Protein 5TC6 (pdb70)

Foldseek 3Di:
DAEEEEEEEDLQQDLVLFDPWDWAWDADPLGGAQGTWIWGDQVPHTYTGHYQCHPVNPRFQLRGSLLNNLRVCVVVPHQAYEYEAEWAFLDPLQDFLEKEFEFAEDEAADRDDQEPDPCPDPVRHFDFDFDRPGLAQVVLLVLLVVLCVVVVGRYHSYFYEYAHQDPDADDLVVSVVVVVVRHGIYYHHVPSNSRHCLLSLHRYIYTYGHQYNACNPVVDDHDDPVSSNVSSVVRSVSSSSSCSRSRVVVVVDDCPVVSVVSVVSNVVRGDHD

Secondary structure (DSSP, 8-state):
--EEEEEEBTTB--GGGSEEEEEE---BTTB--SS-EEEEEETTEEEEEEETTTTTT---GGG--HHHHHHHHHHTT-SEEEEEEEEEE-STTS-TT-EEE--EEEEE--S----S-SSS-TTS-SEE----SS-S-HHHHHHHHHHHHHTT--EES--EEEEE--SSPPPHHHHHHHHHTT--EEESSHHHHHHHHHHTT-EEEEEEEEEE-TT--TTSPPP-HHHHHHHHHHHHHHHHHHHHHHHHHHHTS--HHHHHHHHHHHHHTEEP-

Solvent-accessible surface area: 12401 Å² total; per-residue (Å²): 147,25,52,0,0,2,0,1,2,28,43,15,32,61,45,126,11,2,124,72,124,82,94,86,148,36,112,18,66,24,33,152,13,18,27,1,1,12,44,9,101,6,151,135,12,60,3,2,5,0,4,3,10,3,94,162,89,106,41,83,17,25,153,9,44,8,19,0,0,0,58,3,0,95,141,31,39,4,27,0,0,0,1,0,3,19,5,5,0,0,54,99,109,7,81,39,2,3,0,0,0,0,42,66,38,46,56,87,18,106,142,19,84,59,28,6,54,74,73,91,44,92,61,4,168,21,82,15,140,26,57,47,92,100,4,5,9,57,83,0,26,77,34,0,43,78,2,0,157,135,67,69,34,126,38,39,63,142,3,24,0,0,0,16,22,18,80,143,79,11,54,89,74,31,0,96,60,0,71,114,112,36,0,23,0,9,9,28,9,3,0,0,0,0,11,0,0,16,12,17,8,2,0,5,0,0,0,0,0,0,1,5,18,4,14,29,19,67,164,65,112,46,21,48,98,112,45,18,89,134,10,3,185,101,16,26,88,58,2,75,45,0,6,62,53,0,0,28,81,0,34,87,72,132,7,71,133,25,36,103,82,22,128,39,82,12,105,150,15,32,130,116,172

B-factor: mean 19.06, std 8.65, range [9.22, 55.86]

GO terms:
  GO:0017061 S-methyl-5-thioadenosine phosphorylase activity (F, IDA)
  GO:0004645 1,4-alpha-oligoglucan phosphorylase activity (F, TAS)
  GO:0006139 nucleobase-containing compound metabolic process (P, TAS)
  GO:0005829 cytosol (C, TAS)
  GO:0005515 protein binding (F, IPI)
  GO:0005829 cytosol (C, IDA)
  GO:0070062 extracellular exosome (C, HDA)

Organism: Homo sapiens (NCBI:txid9606)

Structure (mmCIF, N/CA/C/O backbone):
data_5TC6
#
_entry.id   5TC6
#
_cell.length_a   122.760
_cell.length_b   122.760
_cell.length_c   44.484
_cell.angle_alpha   90.000
_cell.angle_beta   90.000
_cell.angle_gamma   120.000
#
_symmetry.space_group_name_H-M   'P 3 2 1'
#
loop_
_entity.id
_entity.type
_entity.pdbx_description
1 polymer "S-methyl-5'-thioadenosine phosphorylase"
2 non-polymer (2S,3S,4R,5S)-2-(4-amino-5H-pyrrolo[3,2-d]pyrimidin-7-yl)-5-[(propylsulfanyl)methyl]pyrrolidine-3,4-diol
3 non-polymer 'PHOSPHATE ION'
4 non-polymer GLYCEROL
5 non-polymer 'SODIUM ION'
6 non-polymer 'CHLORIDE ION'
7 water water
#
loop_
_atom_site.group_PDB
_atom_site.id
_atom_site.type_symbol
_atom_site.label_atom_id
_atom_site.label_alt_id
_atom_site.label_comp_id
_atom_site.label_asym_id
_atom_site.label_entity_id
_atom_site.label_seq_id
_atom_site.pdbx_PDB_ins_code
_atom_site.Cartn_x
_atom_site.Cartn_y
_atom_site.Cartn_z
_atom_site.occupancy
_atom_site.B_iso_or_equiv
_atom_site.auth_seq_id
_atom_site.auth_comp_id
_atom_site.auth_asym_id
_atom_site.auth_atom_id
_atom_site.pdbx_PDB_model_num
ATOM 1 N N . ALA A 1 23 ? 95.002 13.257 34.929 1.00 30.01 9 ALA A N 1
ATOM 2 C CA . ALA A 1 23 ? 93.846 12.648 35.652 1.00 28.26 9 ALA A CA 1
ATOM 3 C C . ALA A 1 23 ? 92.542 13.356 35.292 1.00 27.28 9 ALA A C 1
ATOM 4 O O . ALA A 1 23 ? 92.459 14.588 35.321 1.00 28.98 9 ALA A O 1
ATOM 6 N N . VAL A 1 24 ? 91.540 12.564 34.931 1.00 23.87 10 VAL A N 1
ATOM 7 C CA . VAL A 1 24 ? 90.188 13.085 34.700 1.00 21.64 10 VAL A CA 1
ATOM 8 C C . VAL A 1 24 ? 89.228 12.467 35.705 1.00 19.43 10 VAL A C 1
ATOM 9 O O . VAL A 1 24 ? 89.501 11.414 36.286 1.00 19.22 10 VAL A O 1
ATOM 13 N N . LYS A 1 25 ? 88.102 13.133 35.909 1.00 16.43 11 LYS A N 1
ATOM 14 C CA . LYS A 1 25 ? 87.028 12.594 36.723 1.00 15.60 11 LYS A CA 1
ATOM 15 C C . LYS A 1 25 ? 85.752 13.101 36.088 1.00 14.59 11 LYS A C 1
ATOM 16 O O . LYS A 1 25 ? 85.605 14.306 35.878 1.00 14.25 11 LYS A O 1
ATOM 22 N N . ILE A 1 26 ? 84.849 12.180 35.768 1.00 13.92 12 ILE A N 1
ATOM 23 C CA . ILE A 1 26 ? 83.682 12.510 34.954 1.00 13.56 12 ILE A CA 1
ATOM 24 C C . ILE A 1 26 ? 82.426 12.553 35.809 1.00 13.66 12 ILE A C 1
ATOM 25 O O . ILE A 1 26 ? 81.977 11.528 36.330 1.00 14.12 12 ILE A O 1
ATOM 30 N N . GLY A 1 27 ? 81.845 13.744 35.942 1.00 12.75 13 GLY A N 1
ATOM 31 C CA . GLY A 1 27 ? 80.514 13.880 36.508 1.00 12.70 13 GLY A CA 1
ATOM 32 C C . GLY A 1 27 ? 79.508 13.475 35.454 1.00 12.65 13 GLY A C 1
ATOM 33 O O . GLY A 1 27 ? 79.682 13.781 34.268 1.00 13.41 13 GLY A O 1
ATOM 34 N N . ILE A 1 28 ? 78.487 12.742 35.878 1.00 12.48 14 ILE A N 1
ATOM 35 C CA . ILE A 1 28 ? 77.403 12.326 34.991 1.00 12.47 14 ILE A CA 1
ATOM 36 C C . ILE A 1 28 ? 76.115 12.782 35.637 1.00 12.53 14 ILE A C 1
ATOM 37 O O . ILE A 1 28 ? 75.795 12.341 36.737 1.00 13.26 14 ILE A O 1
ATOM 42 N N . ILE A 1 29 ? 75.385 13.681 34.980 1.00 11.58 15 ILE A N 1
ATOM 43 C CA . ILE A 1 29 ? 74.069 14.067 35.488 1.00 11.96 15 ILE A CA 1
ATOM 44 C C . ILE A 1 29 ? 73.044 13.355 34.633 1.00 12.15 15 ILE A C 1
ATOM 45 O O . ILE A 1 29 ? 72.997 13.553 33.414 1.00 12.57 15 ILE A O 1
ATOM 50 N N . GLY A 1 30 ? 72.259 12.495 35.272 1.00 12.00 16 GLY A N 1
ATOM 51 C CA . GLY A 1 30 ? 71.255 11.696 34.573 1.00 11.86 16 GLY A CA 1
ATOM 52 C C . GLY A 1 30 ? 69.895 12.349 34.566 1.00 12.20 16 GLY A C 1
ATOM 53 O O . GLY A 1 30 ? 69.391 12.768 35.615 1.00 12.43 16 GLY A O 1
ATOM 54 N N . GLY A 1 31 ? 69.305 12.445 33.382 1.00 11.79 17 GLY A N 1
ATOM 55 C CA . GLY A 1 31 ? 67.965 13.018 33.216 1.00 12.26 17 GLY A CA 1
ATOM 56 C C . GLY A 1 31 ? 66.845 12.007 33.340 1.00 13.06 17 GLY A C 1
ATOM 57 O O . GLY A 1 31 ? 67.039 10.914 33.893 1.00 13.76 17 GLY A O 1
ATOM 58 N N . THR A 1 32 ? 65.674 12.382 32.824 1.00 13.42 18 THR A N 1
ATOM 59 C CA . THR A 1 32 ? 64.466 11.552 32.917 1.00 14.41 18 THR A CA 1
ATOM 60 C C . THR A 1 32 ? 64.735 10.188 32.306 1.00 15.32 18 THR A C 1
ATOM 61 O O . THR A 1 32 ? 65.182 10.091 31.169 1.00 15.94 18 THR A O 1
ATOM 65 N N . GLY A 1 33 ? 64.481 9.145 33.096 1.00 16.73 19 GLY A N 1
ATOM 66 C CA . GLY A 1 33 ? 64.672 7.759 32.665 1.00 19.00 19 GLY A CA 1
ATOM 67 C C . GLY A 1 33 ? 66.087 7.380 32.274 1.00 20.27 19 GLY A C 1
ATOM 68 O O . GLY A 1 33 ? 66.295 6.287 31.759 1.00 21.09 19 GLY A O 1
ATOM 69 N N . LEU A 1 34 ? 67.051 8.269 32.533 1.00 21.37 20 LEU A N 1
ATOM 70 C CA . LEU A 1 34 ? 68.422 8.195 31.969 1.00 23.54 20 LEU A CA 1
ATOM 71 C C . LEU A 1 34 ? 69.476 8.427 33.049 1.00 25.45 20 LEU A C 1
ATOM 72 O O . LEU A 1 34 ? 70.560 8.969 32.783 1.00 25.80 20 LEU A O 1
ATOM 77 N N . ASP A 1 35 ? 69.133 8.007 34.266 1.00 27.45 21 ASP A N 1
ATOM 78 C CA . ASP A 1 35 ? 69.904 8.261 35.485 1.00 30.46 21 ASP A CA 1
ATOM 79 C C . ASP A 1 35 ? 70.209 6.944 36.230 1.00 32.92 21 ASP A C 1
ATOM 80 O O . ASP A 1 35 ? 70.065 6.862 37.461 1.00 34.34 21 ASP A O 1
ATOM 85 N N . ASP A 1 36 ? 70.645 5.936 35.473 1.00 34.88 22 ASP A N 1
ATOM 86 C CA . ASP A 1 36 ? 70.808 4.555 35.952 1.00 36.98 22 ASP A CA 1
ATOM 87 C C . ASP A 1 36 ? 72.116 4.345 36.720 1.00 37.26 22 ASP A C 1
ATOM 88 O O . ASP A 1 36 ? 73.185 4.346 36.107 1.00 36.90 22 ASP A O 1
ATOM 93 N N . PRO A 1 37 ? 72.034 4.124 38.058 1.00 36.96 23 PRO A N 1
ATOM 94 C CA . PRO A 1 37 ? 73.237 3.928 38.894 1.00 37.08 23 PRO A CA 1
ATOM 95 C C . PRO A 1 37 ? 74.125 2.750 38.474 1.00 36.07 23 PRO A C 1
ATOM 96 O O . PRO A 1 37 ? 75.349 2.825 38.631 1.00 34.73 23 PRO A O 1
ATOM 100 N N . GLU A 1 38 ? 73.506 1.708 37.909 1.00 34.86 24 GLU A N 1
ATOM 101 C CA . GLU A 1 38 ? 74.176 0.459 37.497 1.00 33.81 24 GLU A CA 1
ATOM 102 C C . GLU A 1 38 ? 75.250 0.623 36.410 1.00 30.52 24 GLU A C 1
ATOM 103 O O . GLU A 1 38 ? 76.012 -0.311 36.137 1.00 31.00 24 GLU A O 1
ATOM 109 N N . ILE A 1 39 ? 75.308 1.807 35.797 1.00 25.87 25 ILE A N 1
ATOM 110 C CA . ILE A 1 39 ? 76.355 2.150 34.838 1.00 23.62 25 ILE A CA 1
ATOM 111 C C . ILE A 1 39 ? 77.766 2.132 35.465 1.00 21.46 25 ILE A C 1
ATOM 112 O O . ILE A 1 39 ? 78.753 1.887 34.780 1.00 21.78 25 ILE A O 1
ATOM 117 N N . LEU A 1 40 ? 77.843 2.390 36.772 1.00 19.97 26 LEU A N 1
ATOM 118 C CA . LEU A 1 40 ? 79.113 2.449 37.482 1.00 19.07 26 LEU A CA 1
ATOM 119 C C . LEU A 1 40 ? 79.421 1.157 38.222 1.00 19.52 26 LEU A C 1
ATOM 120 O O . LEU A 1 40 ? 78.528 0.547 38.817 1.00 20.90 26 LEU A O 1
ATOM 125 N N . GLU A 1 41 ? 80.688 0.767 38.164 1.00 19.01 27 GLU A N 1
ATOM 126 C CA . GLU A 1 41 ? 81.230 -0.306 38.992 1.00 20.50 27 GLU A CA 1
ATOM 127 C C . GLU A 1 41 ? 81.778 0.295 40.273 1.00 19.27 27 GLU A C 1
ATOM 128 O O . GLU A 1 41 ? 82.171 1.466 40.299 1.00 18.66 27 GLU A O 1
ATOM 134 N N . GLY A 1 42 ? 81.817 -0.505 41.336 1.00 17.85 28 GLY A N 1
ATOM 135 C CA . GLY A 1 42 ? 82.433 -0.078 42.594 1.00 17.04 28 GLY A CA 1
ATOM 136 C C . GLY A 1 42 ? 81.767 1.151 43.192 1.00 17.25 28 GLY A C 1
ATOM 137 O O . GLY A 1 42 ? 82.461 2.101 43.557 1.00 18.65 28 GLY A O 1
ATOM 138 N N . ARG A 1 43 ? 80.436 1.120 43.267 1.00 16.97 29 ARG A N 1
ATOM 139 C CA . ARG A 1 43 ? 79.589 2.255 43.667 1.00 17.94 29 ARG A CA 1
ATOM 140 C C . ARG A 1 43 ? 79.585 2.516 45.167 1.00 17.71 29 ARG A C 1
ATOM 141 O O . ARG A 1 43 ? 79.452 1.579 45.962 1.00 16.30 29 ARG A O 1
ATOM 149 N N . THR A 1 44 ? 79.672 3.800 45.522 1.00 16.91 30 THR A N 1
ATOM 150 C CA . THR A 1 44 ? 79.536 4.282 46.899 1.00 17.61 30 THR A CA 1
ATOM 151 C C . THR A 1 44 ? 78.693 5.554 46.881 1.00 18.08 30 THR A C 1
ATOM 152 O O . THR A 1 44 ? 78.974 6.482 46.121 1.00 17.90 30 THR A O 1
ATOM 156 N N . GLU A 1 45 ? 77.671 5.571 47.726 1.00 18.35 31 GLU A N 1
ATOM 157 C CA . GLU A 1 45 ? 76.766 6.708 47.912 1.00 20.00 31 GLU A CA 1
ATOM 158 C C . GLU A 1 45 ? 77.420 7.740 48.828 1.00 20.03 31 GLU A C 1
ATOM 159 O O . GLU A 1 45 ? 77.985 7.380 49.871 1.00 20.88 31 GLU A O 1
ATOM 165 N N . LYS A 1 46 ? 77.347 9.015 48.443 1.00 18.81 32 LYS A N 1
ATOM 166 C CA . LYS A 1 46 ? 77.881 10.110 49.261 1.00 18.97 32 LYS A CA 1
ATOM 167 C C . LYS A 1 46 ? 76.966 11.325 49.201 1.00 18.72 32 LYS A C 1
ATOM 168 O O . LYS A 1 46 ? 76.901 12.009 48.172 1.00 17.42 32 LYS A O 1
ATOM 174 N N . TYR A 1 47 ? 76.275 11.601 50.307 1.00 18.20 33 TYR A N 1
ATOM 175 C CA . TYR A 1 47 ? 75.490 12.832 50.424 1.00 18.13 33 TYR A CA 1
ATOM 176 C C . TYR 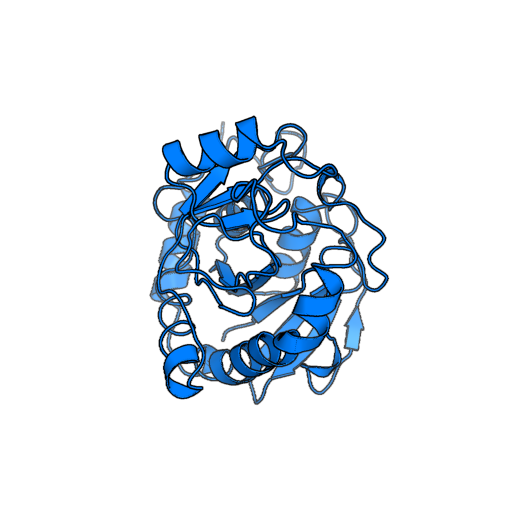A 1 47 ? 76.421 13.976 50.778 1.00 18.32 33 TYR A C 1
ATOM 177 O O . TYR A 1 47 ? 77.309 13.840 51.642 1.00 19.46 33 TYR A O 1
ATOM 186 N N . VAL A 1 48 ? 76.242 15.100 50.093 1.00 17.77 34 VAL A N 1
ATOM 187 C CA . VAL A 1 48 ? 77.069 16.288 50.328 1.00 17.39 34 VAL A CA 1
ATOM 188 C C . VAL A 1 48 ? 76.209 17.542 50.486 1.00 17.28 34 VAL A C 1
ATOM 189 O O . VAL A 1 48 ? 75.014 17.541 50.176 1.00 16.74 34 VAL A O 1
ATOM 193 N N . ASP A 1 49 ? 76.846 18.592 50.999 1.00 18.59 35 ASP A N 1
ATOM 194 C CA A ASP A 1 49 ? 76.264 19.925 51.144 0.50 18.67 35 ASP A CA 1
ATOM 195 C CA B ASP A 1 49 ? 76.205 19.895 51.028 0.50 18.83 35 ASP A CA 1
ATOM 196 C C . ASP A 1 49 ? 77.074 20.885 50.278 1.00 18.42 35 ASP A C 1
ATOM 197 O O . ASP A 1 49 ? 78.244 20.622 49.994 1.00 18.81 35 ASP A O 1
ATOM 206 N N . THR A 1 50 ? 76.470 21.999 49.884 1.00 17.06 36 THR A N 1
ATOM 207 C CA . THR A 1 50 ? 77.192 23.041 49.156 1.00 16.70 36 THR A CA 1
ATOM 208 C C . THR A 1 50 ? 76.762 24.393 49.709 1.00 16.71 36 THR A C 1
ATOM 209 O O . THR A 1 50 ? 75.734 24.471 50.385 1.00 16.76 36 THR A O 1
ATOM 213 N N . PRO A 1 51 ? 77.515 25.464 49.383 1.00 17.22 37 PRO A N 1
ATOM 214 C CA . PRO A 1 51 ? 77.080 26.807 49.795 1.00 18.07 37 PRO A CA 1
ATOM 215 C C . PRO A 1 51 ? 75.746 27.243 49.184 1.00 18.76 37 PRO A C 1
ATOM 216 O O . PRO A 1 51 ? 75.156 28.220 49.646 1.00 19.88 37 PRO A O 1
ATOM 220 N N . PHE A 1 52 ? 75.277 26.519 48.165 1.00 17.89 38 PHE A N 1
ATOM 221 C CA . PHE A 1 52 ? 74.016 26.811 47.488 1.00 17.47 38 PHE A CA 1
ATOM 222 C C . PHE A 1 52 ? 72.901 25.841 47.866 1.00 17.75 38 PHE A C 1
ATOM 223 O O . PHE A 1 52 ? 71.801 25.876 47.294 1.00 19.27 38 PHE A O 1
ATOM 231 N N . GLY A 1 53 ? 73.174 25.020 48.880 1.00 17.10 39 GLY A N 1
ATOM 232 C CA . GLY A 1 53 ? 72.225 24.029 49.353 1.00 16.64 39 GLY A CA 1
ATOM 233 C C . GLY A 1 53 ? 72.585 22.620 48.921 1.00 15.98 39 GLY A C 1
ATOM 234 O O . GLY A 1 53 ? 73.695 22.345 48.455 1.00 17.26 39 GLY A O 1
ATOM 235 N N . LYS A 1 54 ? 71.633 21.724 49.106 1.00 16.26 40 LYS A N 1
ATOM 236 C CA . LYS A 1 54 ? 71.855 20.319 48.793 1.00 16.11 40 LYS A CA 1
ATOM 237 C C . LYS A 1 54 ? 71.651 20.030 47.310 1.00 15.45 40 LYS A C 1
ATOM 238 O O . LYS A 1 54 ? 70.716 20.566 46.699 1.00 15.58 40 LYS A O 1
ATOM 244 N N . PRO A 1 55 ? 72.503 19.159 46.741 1.00 14.76 41 PRO A N 1
ATOM 245 C CA . PRO A 1 55 ? 72.261 18.654 45.385 1.00 14.94 41 PRO A CA 1
ATOM 246 C C . PRO A 1 55 ? 70.963 17.842 45.314 1.00 14.68 41 PRO A C 1
ATOM 247 O O . PRO A 1 55 ? 70.372 17.511 46.346 1.00 14.78 41 PRO A O 1
ATOM 251 N N . SER A 1 56 ? 70.529 17.506 44.099 1.00 13.53 42 SER A N 1
ATOM 252 C CA . SER A 1 56 ? 69.273 16.775 43.894 1.00 13.74 42 SER A CA 1
ATOM 253 C C . SER A 1 56 ? 69.189 15.475 44.691 1.00 14.02 42 SER A C 1
ATOM 254 O O . SER A 1 56 ? 68.119 15.104 45.148 1.00 15.95 42 SER A O 1
ATOM 257 N N . ASP A 1 57 ? 70.329 14.805 44.837 1.00 14.30 43 ASP A N 1
ATOM 258 C CA . ASP A 1 57 ? 70.396 13.533 45.558 1.00 15.10 43 ASP A CA 1
ATOM 259 C C . ASP A 1 57 ? 71.849 13.263 45.916 1.00 14.66 43 ASP A C 1
ATOM 260 O O . ASP A 1 57 ? 72.737 14.081 45.641 1.00 14.43 43 ASP A O 1
ATOM 265 N N . ALA A 1 58 ? 72.087 12.110 46.544 1.00 14.71 44 ALA A N 1
ATOM 266 C CA . ALA A 1 58 ? 73.438 11.658 46.836 1.00 15.10 44 ALA A CA 1
ATOM 267 C C . ALA A 1 58 ? 74.267 11.573 45.566 1.00 14.77 44 ALA A C 1
ATOM 268 O O . ALA A 1 58 ? 73.748 11.211 44.506 1.00 14.99 44 ALA A O 1
ATOM 270 N N . LEU A 1 59 ? 75.552 11.888 45.678 1.00 14.50 45 LEU A N 1
ATOM 271 C CA . LEU A 1 59 ? 76.502 11.572 44.612 1.00 14.78 45 LEU A CA 1
ATOM 272 C C . LEU A 1 59 ? 76.757 10.070 44.648 1.00 15.00 45 LEU A C 1
ATOM 273 O O . LEU A 1 59 ? 76.842 9.477 45.732 1.00 15.92 45 LEU A O 1
ATOM 278 N N . ILE A 1 60 ? 76.860 9.456 43.474 1.00 14.74 46 ILE A N 1
ATOM 279 C CA . ILE A 1 60 ? 77.237 8.046 43.401 1.00 15.03 46 ILE A CA 1
ATOM 280 C C . ILE A 1 60 ? 78.633 7.985 42.805 1.00 15.13 46 ILE A C 1
ATOM 281 O O . ILE A 1 60 ? 78.829 8.290 41.627 1.00 14.47 46 ILE A O 1
ATOM 286 N N . LEU A 1 61 ? 79.608 7.622 43.634 1.00 15.53 47 LEU A N 1
ATOM 287 C CA . LEU A 1 61 ? 80.992 7.515 43.214 1.00 15.94 47 LEU A CA 1
ATOM 288 C C . LEU A 1 61 ? 81.217 6.125 42.654 1.00 15.85 47 LEU A C 1
ATOM 289 O O . LEU A 1 61 ? 80.739 5.142 43.214 1.00 17.19 47 LEU A O 1
ATOM 294 N N . GLY A 1 62 ? 81.928 6.035 41.545 1.00 14.91 48 GLY A N 1
ATOM 295 C CA . GLY A 1 62 ? 82.250 4.731 40.984 1.00 15.40 48 GLY A CA 1
ATOM 296 C C . GLY A 1 62 ? 83.187 4.858 39.812 1.00 16.04 48 GLY A C 1
ATOM 297 O O . GLY A 1 62 ? 83.817 5.895 39.615 1.00 16.32 48 GLY A O 1
ATOM 298 N N . LYS A 1 63 ? 83.295 3.789 39.035 1.00 16.16 49 LYS A N 1
ATOM 299 C CA . LYS A 1 63 ? 84.216 3.771 37.906 1.00 17.15 49 LYS A CA 1
ATOM 300 C C . LYS A 1 63 ? 83.573 3.184 36.664 1.00 16.37 49 LYS A C 1
ATOM 301 O O . LYS A 1 63 ? 82.651 2.368 36.746 1.00 16.13 49 LYS A O 1
ATOM 307 N N . ILE A 1 64 ? 84.058 3.645 35.514 1.00 16.27 50 ILE A N 1
ATOM 308 C CA . ILE A 1 64 ? 83.807 2.999 34.224 1.00 16.34 50 ILE A CA 1
ATOM 309 C C . ILE A 1 64 ? 85.191 2.666 33.707 1.00 17.26 50 ILE A C 1
ATOM 310 O O . ILE A 1 64 ? 86.007 3.561 33.444 1.00 16.57 50 ILE A O 1
ATOM 315 N N . LYS A 1 65 ? 85.462 1.365 33.592 1.00 19.11 51 LYS A N 1
ATOM 316 C CA . LYS A 1 65 ? 86.824 0.865 33.381 1.00 21.36 51 LYS A CA 1
ATOM 317 C C . LYS A 1 65 ? 87.765 1.499 34.423 1.00 21.99 51 LYS A C 1
ATOM 318 O O . LYS A 1 65 ? 87.494 1.394 35.625 1.00 22.98 51 LYS A O 1
ATOM 324 N N . ASN A 1 66 ? 88.820 2.185 33.997 1.00 23.41 52 ASN A N 1
ATOM 325 C CA . ASN A 1 66 ? 89.753 2.794 34.957 1.00 25.11 52 ASN A CA 1
ATOM 326 C C . ASN A 1 66 ? 89.410 4.241 35.346 1.00 22.38 52 ASN A C 1
ATOM 327 O O . ASN A 1 66 ? 90.173 4.885 36.074 1.00 23.65 52 ASN A O 1
ATOM 332 N N . VAL A 1 67 ? 88.255 4.739 34.890 1.00 18.94 53 VAL A N 1
ATOM 333 C CA . VAL A 1 67 ? 87.942 6.167 34.992 1.00 17.24 53 VAL A CA 1
ATOM 334 C C . VAL A 1 67 ? 86.999 6.461 36.155 1.00 15.80 53 VAL A C 1
ATOM 335 O O . VAL A 1 67 ? 85.908 5.891 36.238 1.00 15.25 53 VAL A O 1
ATOM 339 N N . ASP A 1 68 ? 87.435 7.367 37.032 1.00 15.85 54 ASP A N 1
ATOM 340 C CA . ASP A 1 68 ? 86.631 7.832 38.163 1.00 16.30 54 ASP A CA 1
ATOM 341 C C . ASP A 1 68 ? 85.446 8.642 37.657 1.00 15.14 54 ASP A C 1
ATOM 342 O O . ASP A 1 68 ? 85.608 9.527 36.809 1.00 14.95 54 ASP A O 1
ATOM 347 N N . CYS A 1 69 ? 84.267 8.300 38.156 1.00 14.15 55 CYS A N 1
ATOM 348 C CA . CYS A 1 69 ? 83.024 8.972 37.797 1.00 14.37 55 CYS A CA 1
ATOM 349 C C . CYS A 1 69 ? 82.210 9.323 39.023 1.00 14.27 55 CYS A C 1
ATOM 350 O O . CYS A 1 69 ? 82.357 8.721 40.096 1.00 14.27 55 CYS A O 1
ATOM 353 N N . VAL A 1 70 ? 81.342 10.317 38.855 1.00 13.19 56 VAL A N 1
ATOM 354 C CA . VAL A 1 70 ? 80.426 10.753 39.905 1.00 13.65 56 VAL A CA 1
ATOM 355 C C . VAL A 1 70 ? 79.059 10.947 39.268 1.00 14.11 56 VAL A C 1
ATOM 356 O O . VAL A 1 70 ? 78.894 11.850 38.445 1.00 14.54 56 VAL A O 1
ATOM 360 N N . LEU A 1 71 ? 78.098 10.105 39.628 1.00 13.99 57 LEU A N 1
ATOM 361 C CA . LEU A 1 71 ? 76.751 10.156 39.068 1.00 14.50 57 LEU A CA 1
ATOM 362 C C . LEU A 1 71 ? 75.781 10.895 39.980 1.00 14.60 57 LEU A C 1
ATOM 363 O O . LEU A 1 71 ? 75.794 10.714 41.201 1.00 15.14 57 LEU A O 1
ATOM 368 N N . LEU A 1 72 ? 74.915 11.708 39.381 1.00 13.81 58 LEU A N 1
ATOM 369 C CA . LEU A 1 72 ? 73.921 12.456 40.109 1.00 13.72 58 LEU A CA 1
ATOM 370 C C . LEU A 1 72 ? 72.616 12.465 39.317 1.00 13.13 58 LEU A C 1
ATOM 371 O O . LEU A 1 72 ? 72.622 12.794 38.127 1.00 13.69 58 LEU A O 1
ATOM 376 N N . ALA A 1 73 ? 71.506 12.104 39.960 1.00 12.60 59 ALA A N 1
ATOM 377 C CA . ALA A 1 73 ? 70.182 12.145 39.326 1.00 12.29 59 ALA A CA 1
ATOM 378 C C . ALA A 1 73 ? 69.639 13.569 39.350 1.00 12.06 59 ALA A C 1
ATOM 379 O O . ALA A 1 73 ? 69.362 14.106 40.421 1.00 12.48 59 ALA A O 1
ATOM 381 N N . ARG A 1 74 ? 69.477 14.179 38.174 1.00 11.75 60 ARG A N 1
ATOM 382 C CA . ARG A 1 74 ? 69.021 15.578 38.104 1.00 11.45 60 ARG A CA 1
ATOM 383 C C . ARG A 1 74 ? 67.726 15.827 38.889 1.00 11.95 60 ARG A C 1
ATOM 384 O O . ARG A 1 74 ? 67.589 16.867 39.544 1.00 12.23 60 ARG A O 1
ATOM 392 N N . HIS A 1 75 ? 66.781 14.896 38.788 1.00 12.21 61 HIS A N 1
ATOM 393 C CA . HIS A 1 75 ? 65.460 15.092 39.383 1.00 12.70 61 HIS A CA 1
ATOM 394 C C . HIS A 1 75 ? 65.298 14.365 40.709 1.00 13.51 61 HIS A C 1
ATOM 395 O O . HIS A 1 75 ? 64.193 14.278 41.227 1.00 13.16 61 HIS A O 1
ATOM 402 N N . GLY A 1 76 ? 66.413 13.881 41.250 1.00 13.93 62 GLY A N 1
ATOM 403 C CA . GLY A 1 76 ? 66.400 12.939 42.385 1.00 15.71 62 GLY A CA 1
ATOM 404 C C . GLY A 1 76 ? 66.190 11.528 41.866 1.00 16.57 62 GLY A C 1
ATOM 405 O O . GLY A 1 76 ? 65.634 11.336 40.783 1.00 16.54 62 GLY A O 1
ATOM 406 N N . ARG A 1 77 ? 66.632 10.529 42.626 1.00 18.46 63 ARG A N 1
ATOM 407 C CA . ARG A 1 77 ? 66.526 9.147 42.144 1.00 19.99 63 ARG A CA 1
ATOM 408 C C . ARG A 1 77 ? 65.081 8.652 42.011 1.00 20.29 63 ARG A C 1
ATOM 409 O O . ARG A 1 77 ? 64.827 7.722 41.248 1.00 22.36 63 ARG A O 1
ATOM 417 N N . GLN A 1 78 ? 64.143 9.296 42.709 1.00 20.71 64 GLN A N 1
ATOM 418 C CA . GLN A 1 78 ? 62.718 8.990 42.555 1.00 21.57 64 GLN A CA 1
ATOM 419 C C . GLN A 1 78 ? 61.961 9.961 41.641 1.00 20.34 64 GLN A C 1
ATOM 420 O O . GLN A 1 78 ? 60.733 9.895 41.550 1.00 20.78 64 GLN A O 1
ATOM 426 N N . HIS A 1 79 ? 62.704 10.840 40.959 1.00 18.02 65 HIS A N 1
ATOM 427 C CA . HIS A 1 79 ? 62.137 11.876 40.074 1.00 17.56 65 HIS A CA 1
ATOM 428 C C . HIS A 1 79 ? 61.051 12.710 40.753 1.00 17.56 65 HIS A C 1
ATOM 429 O O . HIS A 1 79 ? 59.882 12.730 40.331 1.00 18.32 65 HIS A O 1
ATOM 436 N N . THR A 1 80 ? 61.462 13.400 41.805 1.00 16.86 66 THR A N 1
ATOM 437 C CA . THR A 1 80 ? 60.559 14.161 42.652 1.00 16.57 66 THR A CA 1
ATOM 438 C C . THR A 1 80 ? 60.722 15.669 42.495 1.00 16.14 66 THR A C 1
ATOM 439 O O . THR A 1 80 ? 59.941 16.431 43.070 1.00 16.43 66 THR A O 1
ATOM 443 N N . ILE A 1 81 ? 61.736 16.094 41.729 1.00 14.97 67 ILE A N 1
ATOM 444 C CA . ILE A 1 81 ? 62.092 17.508 41.630 1.00 14.69 67 ILE A CA 1
ATOM 445 C C . ILE A 1 81 ? 61.809 17.999 40.215 1.00 14.56 67 ILE A C 1
ATOM 446 O O . ILE A 1 81 ? 62.388 17.488 39.246 1.00 15.35 67 ILE A O 1
ATOM 451 N N . MET A 1 82 ? 60.904 18.973 40.112 1.00 14.77 68 MET A N 1
ATOM 452 C CA A MET A 1 82 ? 60.537 19.519 38.809 0.70 15.32 68 MET A CA 1
ATOM 453 C CA B MET A 1 82 ? 60.510 19.580 38.836 0.30 14.51 68 MET A CA 1
ATOM 454 C C . MET A 1 82 ? 61.677 20.401 38.267 1.00 14.06 68 MET A C 1
ATOM 455 O O . MET A 1 82 ? 62.513 20.892 39.037 1.00 13.61 68 MET A O 1
ATOM 464 N N . PRO A 1 83 ? 61.733 20.580 36.926 1.00 13.00 69 PRO A N 1
ATOM 465 C CA . PRO A 1 83 ? 62.888 21.300 36.367 1.00 13.04 69 PRO A CA 1
ATOM 466 C C . PRO A 1 83 ? 63.152 22.697 36.954 1.00 13.08 69 PRO A C 1
ATOM 467 O O . PRO A 1 83 ? 64.320 23.046 37.174 1.00 12.95 69 PRO A O 1
ATOM 471 N N . SER A 1 84 ? 62.089 23.459 37.240 1.00 13.49 70 SER A N 1
ATOM 472 C CA . SER A 1 84 ? 62.213 24.800 37.838 1.00 14.22 70 SER A CA 1
ATOM 473 C C . SER A 1 84 ? 62.849 24.781 39.219 1.00 14.53 70 SER A C 1
ATOM 474 O O . SER A 1 84 ? 63.429 25.787 39.648 1.00 15.48 70 SER A O 1
ATOM 477 N N . LYS A 1 85 ? 62.731 23.646 39.904 1.00 14.41 71 LYS A N 1
ATOM 478 C CA . LYS A 1 85 ? 63.172 23.545 41.301 1.00 15.42 71 LYS A CA 1
ATOM 479 C C . LYS A 1 85 ? 64.485 22.797 41.467 1.00 14.19 71 LYS A C 1
ATOM 480 O O . LYS A 1 85 ? 64.985 22.676 42.589 1.00 14.66 71 LYS A O 1
ATOM 486 N N . VAL A 1 86 ? 65.044 22.294 40.367 1.00 12.61 72 VAL A N 1
ATOM 487 C CA . VAL A 1 86 ? 66.359 21.652 40.422 1.00 12.26 72 VAL A CA 1
ATOM 488 C C . VAL A 1 86 ? 67.407 22.664 40.891 1.00 12.16 72 VAL A C 1
ATOM 489 O O . VAL A 1 86 ? 67.445 23.798 40.410 1.00 12.56 72 VAL A O 1
ATOM 493 N N . ASN A 1 87 ? 68.232 22.251 41.855 1.00 12.43 73 ASN A N 1
ATOM 494 C CA . ASN A 1 87 ? 69.282 23.120 42.365 1.00 12.43 73 ASN A CA 1
ATOM 495 C C . ASN A 1 87 ? 70.518 22.983 41.484 1.00 12.30 73 ASN A C 1
ATOM 496 O O . ASN A 1 87 ? 71.483 22.293 41.822 1.00 11.75 73 ASN A O 1
ATOM 501 N N . TYR A 1 88 ? 70.467 23.655 40.331 1.00 11.93 74 TYR A N 1
ATOM 502 C CA . TYR A 1 88 ? 71.550 23.599 39.350 1.00 12.09 74 TYR A CA 1
ATOM 503 C C . TYR A 1 88 ? 72.863 24.077 39.952 1.00 12.32 74 TYR A C 1
ATOM 504 O O . TYR A 1 88 ? 73.904 23.488 39.677 1.00 12.51 74 TYR A O 1
ATOM 513 N N . GLN A 1 89 ? 72.806 25.118 40.786 1.00 12.73 75 GLN A N 1
ATOM 514 C CA . GLN A 1 89 ? 74.016 25.623 41.441 1.00 12.70 75 GLN A CA 1
ATOM 515 C C . GLN A 1 89 ? 74.655 24.565 42.347 1.00 12.46 75 GLN A C 1
ATOM 516 O O . GLN A 1 89 ? 75.85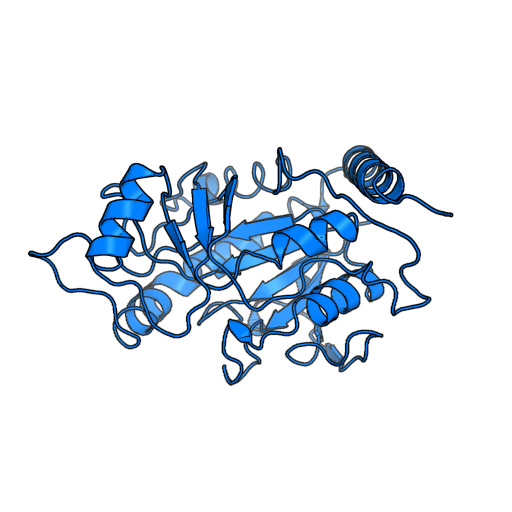5 24.299 42.232 1.00 12.92 75 GLN A O 1
ATOM 522 N N . ALA A 1 90 ? 73.847 23.948 43.214 1.00 12.50 76 ALA A N 1
ATOM 523 C CA . ALA A 1 90 ? 74.363 22.923 44.121 1.00 12.75 76 ALA A CA 1
ATOM 524 C C . ALA A 1 90 ? 74.869 21.706 43.359 1.00 12.81 76 ALA A C 1
ATOM 525 O O . ALA A 1 90 ? 75.894 21.144 43.731 1.00 12.77 76 ALA A O 1
ATOM 527 N N . ASN A 1 91 ? 74.172 21.319 42.289 1.00 12.20 77 ASN A N 1
ATOM 528 C CA . ASN A 1 91 ? 74.581 20.145 41.518 1.00 12.29 77 ASN A CA 1
ATOM 529 C C . ASN A 1 91 ? 75.956 20.330 40.884 1.00 12.16 77 ASN A C 1
ATOM 530 O O . ASN A 1 91 ? 76.843 19.479 41.022 1.00 12.37 77 ASN A O 1
ATOM 535 N N . ILE A 1 92 ? 76.148 21.460 40.203 1.00 11.97 78 ILE A N 1
ATOM 536 C CA . ILE A 1 92 ? 77.437 21.761 39.592 1.00 12.12 78 ILE A CA 1
ATOM 537 C C . ILE A 1 92 ? 78.521 21.996 40.647 1.00 12.54 78 ILE A C 1
ATOM 538 O O . ILE A 1 92 ? 79.638 21.506 40.486 1.00 12.68 78 ILE A O 1
ATOM 543 N N . TRP A 1 93 ? 78.185 22.715 41.721 1.00 13.17 79 TRP A N 1
ATOM 544 C CA . TRP A 1 93 ? 79.163 22.957 42.785 1.00 14.57 79 TRP A CA 1
ATOM 545 C C . TRP A 1 93 ? 79.657 21.648 43.386 1.00 13.85 79 TRP A C 1
ATOM 546 O O . TRP A 1 93 ? 80.867 21.476 43.574 1.00 14.43 79 TRP A O 1
ATOM 557 N N . ALA A 1 94 ? 78.723 20.733 43.659 1.00 13.52 80 ALA A N 1
ATOM 558 C CA . ALA A 1 94 ? 79.046 19.445 44.269 1.00 13.66 80 ALA A CA 1
ATOM 559 C C . ALA A 1 94 ? 79.977 18.625 43.379 1.00 14.15 80 ALA A C 1
ATOM 560 O O . ALA A 1 94 ? 80.959 18.045 43.851 1.00 14.55 80 ALA A O 1
ATOM 562 N N . LEU A 1 95 ? 79.682 18.590 42.079 1.00 13.50 81 LEU A N 1
ATOM 563 C CA . LEU A 1 95 ? 80.512 17.843 41.156 1.00 13.92 81 LEU A CA 1
ATOM 564 C C . LEU A 1 95 ? 81.905 18.440 41.049 1.00 13.95 81 LEU A C 1
ATOM 565 O O . LEU A 1 95 ? 82.891 17.713 41.059 1.00 13.87 81 LEU A O 1
ATOM 570 N N . LYS A 1 96 ? 81.988 19.768 41.007 1.00 14.51 82 LYS A N 1
ATOM 571 C CA . LYS A 1 96 ? 83.286 20.442 40.997 1.00 15.78 82 LYS A CA 1
ATOM 572 C C . LYS A 1 96 ? 84.083 20.138 42.270 1.00 16.30 82 LYS A C 1
ATOM 573 O O . LYS A 1 96 ? 85.273 19.814 42.180 1.00 16.32 82 LYS A O 1
ATOM 579 N N . GLU A 1 97 ? 83.426 20.221 43.431 1.00 16.78 83 GLU A N 1
ATOM 580 C CA . GLU A 1 97 ? 84.102 19.994 44.720 1.00 18.47 83 GLU A CA 1
ATOM 581 C C . GLU A 1 97 ? 84.606 18.551 44.841 1.00 18.27 83 GLU A C 1
ATOM 582 O O . GLU A 1 97 ? 85.654 18.301 45.443 1.00 18.77 83 GLU A O 1
ATOM 593 N N . GLU A 1 98 ? 83.872 17.613 44.243 1.00 17.50 84 GLU A N 1
ATOM 594 C CA . GLU A 1 98 ? 84.271 16.203 44.244 1.00 18.82 84 GLU A CA 1
ATOM 595 C C . GLU A 1 98 ? 85.482 15.949 43.327 1.00 18.36 84 GLU A C 1
ATOM 596 O O . GLU A 1 98 ? 86.095 14.878 43.386 1.00 20.65 84 GLU A O 1
ATOM 602 N N . GLY A 1 99 ? 85.841 16.943 42.511 1.00 17.47 85 GLY A N 1
ATOM 603 C CA . GLY A 1 99 ? 87.005 16.884 41.633 1.00 16.97 85 GLY A CA 1
ATOM 604 C C . GLY A 1 99 ? 86.734 16.605 40.160 1.00 16.67 85 GLY A C 1
ATOM 605 O O . GLY A 1 99 ? 87.656 16.302 39.405 1.00 17.09 85 GLY A O 1
ATOM 606 N N . CYS A 1 100 ? 85.479 16.740 39.737 1.00 16.45 86 CYS A N 1
ATOM 607 C CA . CYS A 1 100 ? 85.144 16.506 38.331 1.00 15.99 86 CYS A CA 1
ATOM 608 C C . CYS A 1 100 ? 85.788 17.525 37.391 1.00 16.37 86 CYS A C 1
ATOM 609 O O . CYS A 1 100 ? 85.706 18.746 37.614 1.00 17.32 86 CYS A O 1
ATOM 612 N N . THR A 1 101 ? 86.417 17.001 36.347 1.00 15.55 87 THR A N 1
ATOM 613 C CA . THR A 1 101 ? 87.020 17.787 35.268 1.00 15.85 87 THR A CA 1
ATOM 614 C C . THR A 1 101 ? 86.035 17.945 34.105 1.00 15.33 87 THR A C 1
ATOM 615 O O . THR A 1 101 ? 86.103 18.913 33.341 1.00 15.49 87 THR A O 1
ATOM 619 N N . HIS A 1 102 ? 85.154 16.957 33.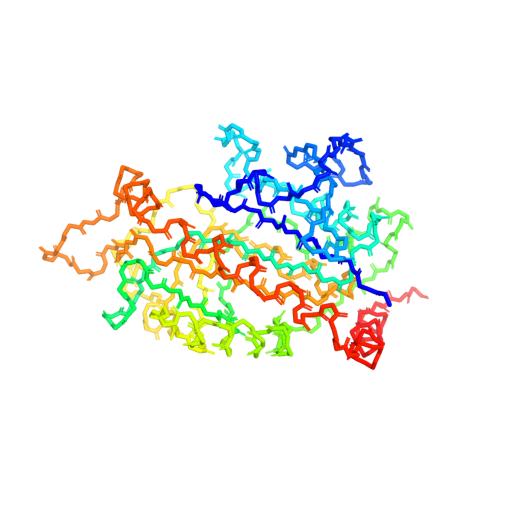966 1.00 14.36 88 HIS A N 1
ATOM 620 C CA . HIS A 1 102 ? 84.156 16.895 32.912 1.00 13.94 88 HIS A CA 1
ATOM 621 C C . HIS A 1 102 ? 82.814 16.620 33.533 1.00 13.52 88 HIS A C 1
ATOM 622 O O . HIS A 1 102 ? 82.724 15.985 34.584 1.00 13.42 88 HIS A O 1
ATOM 629 N N . VAL A 1 103 ? 81.769 17.109 32.878 1.00 13.08 89 VAL A N 1
ATOM 630 C CA . VAL A 1 103 ? 80.408 16.727 33.200 1.00 13.25 89 VAL A CA 1
ATOM 631 C C . VAL A 1 103 ? 79.725 16.370 31.882 1.00 13.18 89 VAL A C 1
ATOM 632 O O . VAL A 1 103 ? 79.621 17.206 30.983 1.00 13.86 89 VAL A O 1
ATOM 636 N N . ILE A 1 104 ? 79.278 15.123 31.772 1.00 12.50 90 ILE A N 1
ATOM 637 C CA . ILE A 1 104 ? 78.526 14.658 30.616 1.00 12.17 90 ILE A CA 1
ATOM 638 C C . ILE A 1 104 ? 77.147 14.315 31.130 1.00 11.94 90 ILE A C 1
ATOM 639 O O . ILE A 1 104 ? 77.013 13.579 32.098 1.00 12.48 90 ILE A O 1
ATOM 644 N N . VAL A 1 105 ? 76.121 14.890 30.519 1.00 10.99 91 VAL A N 1
ATOM 645 C CA . VAL A 1 105 ? 74.760 14.715 30.998 1.00 10.93 91 VAL A CA 1
ATOM 646 C C . VAL A 1 105 ? 73.874 14.033 29.972 1.00 10.82 91 VAL A C 1
ATOM 647 O O . VAL A 1 105 ? 74.198 13.989 28.777 1.00 11.17 91 VAL A O 1
ATOM 651 N N . THR A 1 106 ? 72.752 13.505 30.452 1.00 11.44 92 THR A N 1
ATOM 652 C CA . THR A 1 106 ? 71.691 13.056 29.557 1.00 11.81 92 THR A CA 1
ATOM 653 C C . THR A 1 106 ? 70.481 13.956 29.741 1.00 11.71 92 THR A C 1
ATOM 654 O O . THR A 1 106 ? 70.239 14.462 30.837 1.00 11.79 92 THR A O 1
ATOM 658 N N . THR A 1 107 ? 69.747 14.179 28.658 1.00 10.91 93 THR A N 1
ATOM 659 C CA . THR A 1 107 ? 68.489 14.914 28.739 1.00 11.15 93 THR A CA 1
ATOM 660 C C . THR A 1 107 ? 67.505 14.373 27.716 1.00 11.33 93 THR A C 1
ATOM 661 O O . THR A 1 107 ? 67.827 14.245 26.530 1.00 11.56 93 THR A O 1
ATOM 665 N N . ALA A 1 108 ? 66.304 14.073 28.192 1.00 11.13 94 ALA A N 1
ATOM 666 C CA . ALA A 1 108 ? 65.171 13.786 27.335 1.00 11.62 94 ALA A CA 1
ATOM 667 C C . ALA A 1 108 ? 64.699 15.101 26.732 1.00 11.84 94 ALA A C 1
ATOM 668 O O . ALA A 1 108 ? 64.703 16.145 27.402 1.00 12.61 94 ALA A O 1
ATOM 670 N N . CYS A 1 109 ? 64.296 15.060 25.472 1.00 11.23 95 CYS A N 1
ATOM 671 C CA . CYS A 1 109 ? 63.887 16.286 24.795 1.00 11.15 95 CYS A CA 1
ATOM 672 C C . CYS A 1 109 ? 62.892 16.036 23.678 1.00 11.18 95 CYS A C 1
ATOM 673 O O . CYS A 1 109 ? 62.786 14.924 23.157 1.00 11.79 95 CYS A O 1
ATOM 676 N N . GLY A 1 110 ? 62.137 17.070 23.336 1.00 10.92 96 GLY A N 1
ATOM 677 C CA . GLY A 1 110 ? 61.276 17.013 22.165 1.00 10.89 96 GLY A CA 1
ATOM 678 C C . GLY A 1 110 ? 62.081 17.364 20.929 1.00 10.93 96 GLY A C 1
ATOM 679 O O . GLY A 1 110 ? 62.992 18.188 20.983 1.00 11.39 96 GLY A O 1
ATOM 680 N N . SER A 1 111 ? 61.730 16.732 19.815 1.00 10.83 97 SER A N 1
ATOM 681 C CA . SER A 1 111 ? 62.290 17.082 18.519 1.00 10.95 97 SER A CA 1
ATOM 682 C C . SER A 1 111 ? 61.451 18.144 17.826 1.00 11.42 97 SER A C 1
ATOM 683 O O . SER A 1 111 ? 60.221 18.002 17.718 1.00 11.77 97 SER A O 1
ATOM 686 N N . LEU A 1 112 ? 62.143 19.169 17.334 1.00 11.73 98 LEU A N 1
ATOM 687 C CA . LEU A 1 112 ? 61.542 20.241 16.542 1.00 12.38 98 LEU A CA 1
ATOM 688 C C . LEU A 1 112 ? 61.885 20.128 15.053 1.00 13.28 98 LEU A C 1
ATOM 689 O O . LEU A 1 112 ? 61.671 21.077 14.283 1.00 14.00 98 LEU A O 1
ATOM 694 N N . ARG A 1 113 ? 62.418 18.974 14.649 1.00 13.40 99 ARG A N 1
ATOM 695 C CA . ARG A 1 113 ? 62.857 18.777 13.259 1.00 14.21 99 ARG A CA 1
ATOM 696 C C . ARG A 1 113 ? 62.461 17.383 12.822 1.00 14.36 99 ARG A C 1
ATOM 697 O O . ARG A 1 113 ? 62.721 16.423 13.532 1.00 13.77 99 ARG A O 1
ATOM 705 N N . GLU A 1 114 ? 61.871 17.264 11.631 1.00 15.46 100 GLU A N 1
ATOM 706 C CA . GLU A 1 114 ? 61.428 15.956 11.140 1.00 17.14 100 GLU A CA 1
ATOM 707 C C . GLU A 1 114 ? 62.532 14.896 11.171 1.00 16.68 100 GLU A C 1
ATOM 708 O O . GLU A 1 114 ? 62.280 13.751 11.559 1.00 16.49 100 GLU A O 1
ATOM 714 N N . GLU A 1 115 ? 63.753 15.294 10.817 1.00 16.01 101 GLU A N 1
ATOM 715 C CA . GLU A 1 115 ? 64.858 14.333 10.718 1.00 16.51 101 GLU A CA 1
ATOM 716 C C . GLU A 1 115 ? 65.412 13.879 12.065 1.00 14.88 101 GLU A C 1
ATOM 717 O O . GLU A 1 115 ? 66.180 12.921 12.119 1.00 15.10 101 GLU A O 1
ATOM 723 N N . ILE A 1 116 ? 65.048 14.583 13.136 1.00 13.83 102 ILE A N 1
ATOM 724 C CA . ILE A 1 116 ? 65.393 14.127 14.489 1.00 13.06 102 ILE A CA 1
ATOM 725 C C . ILE A 1 116 ? 64.232 13.287 14.993 1.00 13.51 102 ILE A C 1
ATOM 726 O O . ILE A 1 116 ? 63.191 13.800 15.407 1.00 13.96 102 ILE A O 1
ATOM 731 N N . GLN A 1 117 ? 64.407 11.973 14.906 1.00 13.95 103 GLN A N 1
ATOM 732 C CA . GLN A 1 117 ? 63.342 11.039 15.232 1.00 14.75 103 GLN A CA 1
ATOM 733 C C . GLN A 1 117 ? 63.424 10.638 16.692 1.00 14.51 103 GLN A C 1
ATOM 734 O O . GLN A 1 117 ? 64.519 10.615 17.252 1.00 13.99 103 GLN A O 1
ATOM 740 N N . PRO A 1 118 ? 62.271 10.329 17.327 1.00 15.14 104 PRO A N 1
ATOM 741 C CA . PRO A 1 118 ? 62.327 9.811 18.698 1.00 15.04 104 PRO A CA 1
ATOM 742 C C . PRO A 1 118 ? 63.253 8.593 18.794 1.00 14.93 104 PRO A C 1
ATOM 743 O O . PRO A 1 118 ? 63.223 7.696 17.930 1.00 16.31 104 PRO A O 1
ATOM 747 N N . GLY A 1 119 ? 64.115 8.613 19.801 1.00 13.80 105 GLY A N 1
ATOM 748 C CA . GLY A 1 119 ? 65.176 7.623 19.945 1.00 13.67 105 GLY A CA 1
ATOM 749 C C . GLY A 1 119 ? 66.521 8.108 19.438 1.00 13.68 105 GLY A C 1
ATOM 750 O O . GLY A 1 119 ? 67.547 7.528 19.796 1.00 15.21 105 GLY A O 1
ATOM 751 N N . ASP A 1 120 ? 66.536 9.146 18.599 1.00 12.99 106 ASP A N 1
ATOM 752 C CA . ASP A 1 120 ? 67.797 9.717 18.110 1.00 12.61 106 ASP A CA 1
ATOM 753 C C . ASP A 1 120 ? 68.521 10.444 19.226 1.00 12.48 106 ASP A C 1
ATOM 754 O O . ASP A 1 120 ? 67.888 11.032 20.120 1.00 13.11 106 ASP A O 1
ATOM 759 N N . ILE A 1 121 ? 69.843 10.404 19.155 1.00 11.86 107 ILE A N 1
ATOM 760 C CA . ILE A 1 121 ? 70.698 11.222 20.001 1.00 12.42 107 ILE A CA 1
ATOM 761 C C . ILE A 1 121 ? 71.109 12.490 19.265 1.00 11.72 107 ILE A C 1
ATOM 762 O O . ILE A 1 121 ? 71.356 12.468 18.046 1.00 11.97 107 ILE A O 1
ATOM 767 N N . VAL A 1 122 ? 71.152 13.608 19.996 1.00 11.05 108 VAL A N 1
ATOM 768 C CA . VAL A 1 122 ? 71.602 14.878 19.436 1.00 10.70 108 VAL A CA 1
ATOM 769 C C . VAL A 1 122 ? 72.705 15.403 20.339 1.00 10.80 108 VAL A C 1
ATOM 770 O O . VAL A 1 122 ? 72.472 15.635 21.521 1.00 10.82 108 VAL A O 1
ATOM 774 N N . ILE A 1 123 ? 73.898 15.594 19.788 1.00 10.50 109 ILE A N 1
ATOM 775 C CA . ILE A 1 123 ? 75.021 16.115 20.562 1.00 10.61 109 ILE A CA 1
ATOM 776 C C . ILE A 1 123 ? 75.002 17.634 20.423 1.00 10.95 109 ILE A C 1
ATOM 777 O O . ILE A 1 123 ? 75.704 18.228 19.592 1.00 11.56 109 ILE A O 1
ATOM 782 N N . ILE A 1 124 ? 74.145 18.241 21.244 1.00 10.65 110 ILE A N 1
ATOM 783 C CA . ILE A 1 124 ? 73.802 19.656 21.100 1.00 10.66 110 ILE A CA 1
ATOM 784 C C . ILE A 1 124 ? 75.020 20.562 21.242 1.00 10.61 110 ILE A C 1
ATOM 785 O O . ILE A 1 124 ? 75.943 20.274 22.011 1.00 11.06 110 ILE A O 1
ATOM 790 N N . ASP A 1 125 ? 75.020 21.653 20.479 1.00 11.00 111 ASP A N 1
ATOM 791 C CA . ASP A 1 125 ? 76.128 22.598 20.515 1.00 11.01 111 ASP A CA 1
ATOM 792 C C . ASP A 1 125 ? 75.706 24.034 20.837 1.00 10.82 111 ASP A C 1
ATOM 793 O O . ASP A 1 125 ? 76.562 24.887 21.039 1.00 10.86 111 ASP A O 1
ATOM 798 N N . GLN A 1 126 ? 74.402 24.304 20.887 1.00 10.69 112 GLN A N 1
ATOM 799 C CA . GLN A 1 126 ? 73.925 25.648 21.229 1.00 10.85 112 GLN A CA 1
ATOM 800 C C . GLN A 1 126 ? 72.660 25.539 22.049 1.00 10.65 112 GLN A C 1
ATOM 801 O O . GLN A 1 126 ? 72.049 24.468 22.141 1.00 10.39 112 GLN A O 1
ATOM 807 N N . PHE A 1 127 ? 72.263 26.652 22.655 1.00 10.38 113 PHE A N 1
ATOM 808 C CA . PHE A 1 127 ? 70.972 26.722 23.336 1.00 10.48 113 PHE A CA 1
ATOM 809 C C . PHE A 1 127 ? 70.318 28.067 23.098 1.00 10.50 113 PHE A C 1
ATOM 810 O O . PHE A 1 127 ? 70.980 29.044 22.737 1.00 10.78 113 PHE A O 1
ATOM 818 N N . ILE A 1 128 ? 69.009 28.089 23.318 1.00 10.35 114 ILE A N 1
ATOM 819 C CA . ILE A 1 128 ? 68.236 29.332 23.419 1.00 10.28 114 ILE A CA 1
ATOM 820 C C . ILE A 1 128 ? 67.516 29.256 24.753 1.00 10.30 114 ILE A C 1
ATOM 821 O O . ILE A 1 128 ? 66.778 28.304 25.009 1.00 10.33 114 ILE A O 1
ATOM 826 N N . ASP A 1 129 ? 67.711 30.265 25.597 1.00 10.12 115 ASP A N 1
ATOM 827 C CA . ASP A 1 129 ? 67.103 30.276 26.936 1.00 10.38 115 ASP A CA 1
ATOM 828 C C . ASP A 1 129 ? 65.666 30.791 26.856 1.00 10.65 115 ASP A C 1
ATOM 829 O O . ASP A 1 129 ? 65.416 31.866 26.301 1.00 11.84 115 ASP A O 1
ATOM 834 N N . ARG A 1 130 ? 64.726 30.015 27.387 1.00 9.91 116 ARG A N 1
ATOM 835 C CA . ARG A 1 130 ? 63.364 30.495 27.621 1.00 10.37 116 ARG A CA 1
ATOM 836 C C . ARG A 1 130 ? 62.985 30.348 29.088 1.00 10.82 116 ARG A C 1
ATOM 837 O O . ARG A 1 130 ? 61.818 30.477 29.456 1.00 12.04 116 ARG A O 1
ATOM 845 N N . THR A 1 131 ? 63.970 30.110 29.942 1.00 10.42 117 THR A N 1
ATOM 846 C CA . THR A 1 131 ? 63.685 29.984 31.371 1.00 10.74 117 THR A CA 1
ATOM 847 C C . THR A 1 131 ? 63.529 31.373 31.980 1.00 11.17 117 THR A C 1
ATOM 848 O O . THR A 1 131 ? 63.980 32.385 31.407 1.00 11.66 117 THR A 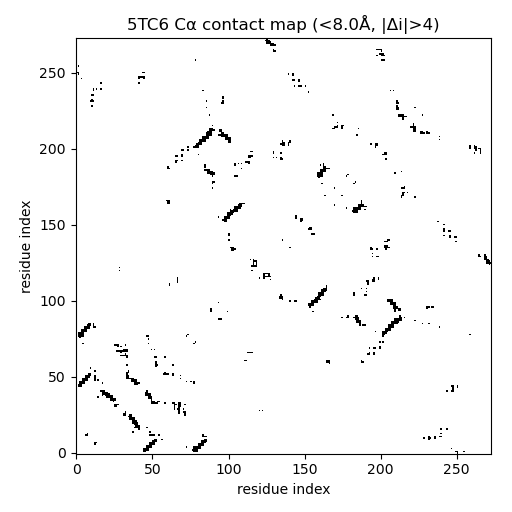O 1
ATOM 852 N N . THR A 1 132 ? 62.861 31.423 33.128 1.00 12.03 118 THR A N 1
ATOM 853 C CA . THR A 1 132 ? 62.558 32.711 33.746 1.00 12.39 118 THR A CA 1
ATOM 854 C C . THR A 1 132 ? 62.812 32.762 35.242 1.00 13.76 118 THR A C 1
ATOM 855 O O . THR A 1 132 ? 62.894 33.858 35.796 1.00 14.42 118 THR A O 1
ATOM 859 N N . MET A 1 133 ? 62.904 31.602 35.887 1.00 14.34 119 MET A N 1
ATOM 860 C CA . MET A 1 133 ? 62.884 31.503 37.349 1.00 17.38 119 MET A CA 1
ATOM 861 C C . MET A 1 133 ? 64.220 31.140 37.975 1.00 18.36 119 MET A C 1
ATOM 862 O O . MET A 1 133 ? 64.310 30.992 39.203 1.00 20.93 119 MET A O 1
ATOM 867 N N . ARG A 1 134 ? 65.264 31.023 37.168 1.00 17.61 120 ARG A N 1
ATOM 868 C CA . ARG A 1 134 ? 66.447 30.325 37.643 1.00 17.44 120 ARG A CA 1
ATOM 869 C C . ARG A 1 134 ? 67.701 31.160 37.776 1.00 17.64 120 ARG A C 1
ATOM 870 O O . ARG A 1 134 ? 68.095 31.819 36.824 1.00 18.16 120 ARG A O 1
ATOM 878 N N . PRO A 1 135 ? 68.356 31.100 38.962 1.00 18.61 121 PRO A N 1
ATOM 879 C CA . PRO A 1 135 ? 69.699 31.682 39.108 1.00 19.01 121 PRO A CA 1
ATOM 880 C C . PRO A 1 135 ? 70.664 31.043 38.111 1.00 17.57 121 PRO A C 1
ATOM 881 O O . PRO A 1 135 ? 70.677 29.824 37.976 1.00 18.84 121 PRO A O 1
ATOM 885 N N . GLN A 1 136 ? 71.447 31.855 37.410 1.00 16.76 122 GLN A N 1
ATOM 886 C CA . GLN A 1 136 ? 72.338 31.317 36.362 1.00 15.83 122 GLN A CA 1
ATOM 887 C C . GLN A 1 136 ? 73.818 31.517 36.642 1.00 15.27 122 GLN A C 1
ATOM 888 O O . GLN A 1 136 ? 74.669 31.204 35.801 1.00 15.58 122 GLN A O 1
ATOM 894 N N . SER A 1 137 ? 74.126 32.024 37.836 1.00 14.33 123 SER A N 1
ATOM 895 C CA . SER A 1 137 ? 75.505 32.306 38.207 1.00 14.06 123 SER A CA 1
ATOM 896 C C . SER A 1 137 ? 75.761 31.904 39.649 1.00 13.57 123 SER A C 1
ATOM 897 O O . SER A 1 137 ? 74.860 31.980 40.490 1.00 14.31 123 SER A O 1
ATOM 900 N N . PHE A 1 138 ? 77.007 31.520 39.922 1.00 13.78 124 PHE A N 1
ATOM 901 C CA . PHE A 1 138 ? 77.473 31.364 41.298 1.00 14.36 124 PHE A CA 1
ATOM 902 C C . PHE A 1 138 ? 77.749 32.707 41.957 1.00 15.49 124 PHE A C 1
ATOM 903 O O . PHE A 1 138 ? 77.779 32.801 43.190 1.00 16.51 124 PHE A O 1
ATOM 911 N N . TYR A 1 139 ? 77.947 33.732 41.133 1.00 16.33 125 TYR A N 1
ATOM 912 C CA . TYR A 1 139 ? 78.456 35.022 41.587 1.00 18.22 125 TYR A CA 1
ATOM 913 C C . TYR A 1 139 ? 77.280 35.967 41.784 1.00 20.78 125 TYR A C 1
ATOM 914 O O . TYR A 1 139 ? 77.075 36.888 40.997 1.00 21.33 125 TYR A O 1
ATOM 923 N N . ASP A 1 140 ? 76.501 35.708 42.833 1.00 23.93 126 ASP A N 1
ATOM 924 C CA . ASP A 1 140 ? 75.274 36.459 43.112 1.00 27.44 126 ASP A CA 1
ATOM 925 C C . ASP A 1 140 ? 75.440 37.573 44.157 1.00 30.36 126 ASP A C 1
ATOM 926 O O . ASP A 1 140 ? 74.458 38.201 44.568 1.00 31.29 126 ASP A O 1
ATOM 931 N N . GLY A 1 141 ? 76.686 37.809 44.570 1.00 32.23 127 GLY A N 1
ATOM 932 C CA . GLY A 1 141 ? 77.013 38.828 45.569 1.00 35.32 127 GLY A CA 1
ATOM 933 C C . GLY A 1 141 ? 76.644 38.438 46.988 1.00 37.27 127 GLY A C 1
ATOM 934 O O . GLY A 1 141 ? 76.733 39.269 47.899 1.00 38.89 127 GLY A O 1
ATOM 935 N N . SER A 1 142 ? 76.247 37.176 47.174 1.00 38.08 128 SER A N 1
ATOM 936 C CA . SER A 1 142 ? 75.758 36.663 48.463 1.00 38.86 128 SER A CA 1
ATOM 937 C C . SER A 1 142 ? 76.590 35.515 49.053 1.00 38.20 128 SER A C 1
ATOM 938 O O . SER A 1 142 ? 76.346 35.096 50.192 1.00 39.18 128 SER A O 1
ATOM 941 N N . HIS A 1 143 ? 77.564 35.015 48.292 1.00 36.63 129 HIS A N 1
ATOM 942 C CA . HIS A 1 143 ? 78.393 33.887 48.734 1.00 35.20 129 HIS A CA 1
ATOM 943 C C . HIS A 1 143 ? 79.880 34.230 48.712 1.00 35.81 129 HIS A C 1
ATOM 944 O O . HIS A 1 143 ? 80.420 34.608 47.667 1.00 34.39 129 HIS A O 1
ATOM 951 N N . SER A 1 144 ? 80.536 34.083 49.868 1.00 36.20 130 SER A N 1
ATOM 952 C CA . SER A 1 144 ? 81.975 34.372 50.015 1.00 36.50 130 SER A CA 1
ATOM 953 C C . SER A 1 144 ? 82.884 33.490 49.145 1.00 36.05 130 SER A C 1
ATOM 954 O O . SER A 1 144 ? 83.998 33.894 48.792 1.00 35.20 130 SER A O 1
ATOM 957 N N . CYS A 1 145 ? 82.386 32.303 48.792 1.00 35.94 131 CYS A N 1
ATOM 958 C CA . CYS A 1 145 ? 83.092 31.323 47.954 1.00 34.95 131 CYS A CA 1
ATOM 959 C C . CYS A 1 145 ? 83.157 31.699 46.458 1.00 32.87 131 CYS A C 1
ATOM 960 O O . CYS A 1 145 ? 83.952 31.131 45.699 1.00 33.37 131 CYS A O 1
ATOM 963 N N . ALA A 1 146 ? 82.311 32.643 46.045 1.00 29.61 132 ALA A N 1
ATOM 964 C CA . ALA A 1 146 ? 82.265 33.129 44.661 1.00 27.21 132 ALA A CA 1
ATOM 965 C C . ALA A 1 146 ? 82.081 34.646 44.682 1.00 25.71 132 ALA A C 1
ATOM 966 O O . ALA A 1 146 ? 80.960 35.152 44.623 1.00 24.53 132 ALA A O 1
ATOM 968 N N . ARG A 1 147 ? 83.196 35.364 44.799 1.00 24.85 133 ARG A N 1
ATOM 969 C CA . ARG A 1 147 ? 83.168 36.821 44.963 1.00 25.10 133 ARG A CA 1
ATOM 970 C C . ARG A 1 147 ? 83.324 37.553 43.641 1.00 22.89 133 ARG A C 1
ATOM 971 O O . ARG A 1 147 ? 84.114 37.150 42.791 1.00 22.47 133 ARG A O 1
ATOM 979 N N . GLY A 1 148 ? 82.561 38.631 43.479 1.00 21.40 134 GLY A N 1
ATOM 980 C CA . GLY A 1 148 ? 82.679 39.479 42.298 1.00 19.89 134 GLY A CA 1
ATOM 981 C C . GLY A 1 148 ? 81.494 39.382 41.356 1.00 18.67 134 GLY A C 1
ATOM 982 O O . GLY A 1 148 ? 80.488 38.742 41.671 1.00 18.62 134 GLY A O 1
ATOM 983 N N . VAL A 1 149 ? 81.627 40.045 40.211 1.00 17.76 135 VAL A N 1
ATOM 984 C CA . VAL A 1 149 ? 80.614 40.022 39.152 1.00 17.83 135 VAL A CA 1
ATOM 985 C C . VAL A 1 149 ? 81.186 39.192 38.007 1.00 16.95 135 VAL A C 1
ATOM 986 O O . VAL A 1 149 ? 82.269 39.487 37.488 1.00 18.25 135 VAL A O 1
ATOM 990 N N . CYS A 1 150 ? 80.461 38.143 37.624 1.00 16.16 136 CYS A N 1
ATOM 991 C CA . CYS A 1 150 ? 80.935 37.227 36.604 1.00 15.61 136 CYS A CA 1
ATOM 992 C C . CYS A 1 150 ? 80.075 37.314 35.363 1.00 14.35 136 CYS A C 1
ATOM 993 O O . CYS A 1 150 ? 78.868 37.088 35.425 1.00 14.30 136 CYS A O 1
ATOM 996 N N . HIS A 1 151 ? 80.719 37.610 34.239 1.00 13.26 137 HIS A N 1
ATOM 997 C CA . HIS A 1 151 ? 80.054 37.607 32.942 1.00 12.82 137 HIS A CA 1
ATOM 998 C C . HIS A 1 151 ? 80.686 36.521 32.086 1.00 12.33 137 HIS A C 1
ATOM 999 O O . HIS A 1 151 ? 81.650 36.764 31.362 1.00 13.07 137 HIS A O 1
ATOM 1006 N N . ILE A 1 152 ? 80.136 35.308 32.167 1.00 11.91 138 ILE A N 1
ATOM 1007 C CA . ILE A 1 152 ? 80.737 34.159 31.481 1.00 12.38 138 ILE A CA 1
ATOM 1008 C C . ILE A 1 152 ? 80.418 34.164 29.975 1.00 12.18 138 ILE A C 1
ATOM 1009 O O . ILE A 1 152 ? 79.258 34.355 29.606 1.00 12.02 138 ILE A O 1
ATOM 1014 N N . PRO A 1 153 ? 81.427 33.937 29.104 1.00 12.54 139 PRO A N 1
ATOM 1015 C CA . PRO A 1 153 ? 81.102 33.840 27.678 1.00 12.70 139 PRO A CA 1
ATOM 1016 C C . PRO A 1 153 ? 80.325 32.578 27.348 1.00 13.10 139 PRO A C 1
ATOM 1017 O O . PRO A 1 153 ? 80.620 31.496 27.877 1.00 14.45 139 PRO A O 1
ATOM 1021 N N . MET A 1 154 ? 79.345 32.729 26.467 1.00 13.27 140 MET A N 1
ATOM 1022 C CA . MET A 1 154 ? 78.490 31.616 26.043 1.00 13.42 140 MET A CA 1
ATOM 1023 C C . MET A 1 154 ? 78.502 31.341 24.537 1.00 13.53 140 MET A C 1
ATOM 1024 O O . MET A 1 154 ? 77.655 30.604 24.038 1.00 13.26 140 MET A O 1
ATOM 1029 N N . ALA A 1 155 ? 79.467 31.909 23.812 1.00 13.94 141 ALA A N 1
ATOM 1030 C CA . ALA A 1 155 ? 79.559 31.688 22.363 1.00 15.03 141 ALA A CA 1
ATOM 1031 C C . ALA A 1 155 ? 79.648 30.191 22.004 1.00 15.90 141 ALA A C 1
ATOM 1032 O O . ALA A 1 155 ? 79.009 29.751 21.048 1.00 17.84 141 ALA A O 1
ATOM 1034 N N . GLU A 1 156 ? 80.424 29.457 22.797 1.00 17.15 142 GLU A N 1
ATOM 1035 C CA A GLU A 1 156 ? 80.639 28.018 22.633 0.50 17.61 142 GLU A CA 1
ATOM 1036 C CA B GLU A 1 156 ? 80.574 28.015 22.620 0.50 17.92 142 GLU A CA 1
ATOM 1037 C C . GLU A 1 156 ? 80.269 27.359 23.968 1.00 16.82 142 GLU A C 1
ATOM 1038 O O . GLU A 1 156 ? 81.161 27.064 24.771 1.00 18.45 142 GLU A O 1
ATOM 1049 N N . PRO A 1 157 ? 78.958 27.140 24.237 1.00 15.65 143 PRO A N 1
ATOM 1050 C CA . PRO A 1 157 ? 78.605 26.692 25.596 1.00 14.98 143 PRO A CA 1
ATOM 1051 C C . PRO A 1 157 ? 79.059 25.279 25.954 1.00 14.60 143 PRO A C 1
ATOM 1052 O O . PRO A 1 157 ? 79.189 24.980 27.136 1.00 15.95 143 PRO A O 1
ATOM 1056 N N . PHE A 1 158 ? 79.274 24.419 24.961 1.00 13.63 144 PHE A N 1
ATOM 1057 C CA . PHE A 1 158 ? 79.567 22.997 25.203 1.00 13.30 144 PHE A CA 1
ATOM 1058 C C . PHE A 1 158 ? 80.995 22.696 24.782 1.00 14.40 144 PHE A C 1
ATOM 1059 O O . PHE A 1 158 ? 81.502 23.315 23.847 1.00 16.01 144 PHE A O 1
ATOM 1067 N N . CYS A 1 159 ? 81.627 21.735 25.449 1.00 13.91 145 CYS A N 1
ATOM 1068 C CA A CYS A 1 159 ? 83.019 21.398 25.144 0.70 14.56 145 CYS A CA 1
ATOM 1069 C CA B CYS A 1 159 ? 83.011 21.344 25.185 0.30 15.15 145 CYS A CA 1
ATOM 1070 C C . CYS A 1 159 ? 83.135 20.700 23.791 1.00 14.90 145 CYS A C 1
ATOM 1071 O O . CYS A 1 159 ? 82.617 19.607 23.598 1.00 14.31 145 CYS A O 1
ATOM 1076 N N . PRO A 1 160 ? 83.826 21.351 22.819 1.00 15.10 146 PRO A N 1
ATOM 1077 C CA . PRO A 1 160 ? 83.869 20.688 21.499 1.00 15.26 146 PRO A CA 1
ATOM 1078 C C . PRO A 1 160 ? 84.637 19.371 21.478 1.00 15.82 146 PRO A C 1
ATOM 1079 O O . PRO A 1 160 ? 84.264 18.477 20.725 1.00 15.99 146 PRO A O 1
ATOM 1083 N N . LYS A 1 161 ? 85.666 19.238 22.308 1.00 16.08 147 LYS A N 1
ATOM 1084 C CA . LYS A 1 161 ? 86.460 18.000 22.306 1.00 16.72 147 LYS A CA 1
ATOM 1085 C C . LYS A 1 161 ? 85.666 16.831 22.868 1.00 15.87 147 LYS A C 1
ATOM 1086 O O . LYS A 1 161 ? 85.695 15.737 22.304 1.00 15.67 147 LYS A O 1
ATOM 1092 N N . THR A 1 162 ? 84.929 17.073 23.950 1.00 15.22 148 THR A N 1
ATOM 1093 C CA . THR A 1 162 ? 84.049 16.037 24.501 1.00 15.14 148 THR A CA 1
ATOM 1094 C C . THR A 1 162 ? 82.942 15.688 23.510 1.00 14.46 148 THR A C 1
ATOM 1095 O O . THR A 1 162 ? 82.616 14.512 23.307 1.00 14.01 148 THR A O 1
ATOM 1099 N N . ARG A 1 163 ? 82.349 16.708 22.896 1.00 13.62 149 ARG A N 1
ATOM 1100 C CA . ARG A 1 163 ? 81.311 16.471 21.900 1.00 13.47 149 ARG A CA 1
ATOM 1101 C C . ARG A 1 163 ? 81.828 15.604 20.746 1.00 13.55 149 ARG A C 1
ATOM 1102 O O . ARG A 1 163 ? 81.125 14.694 20.305 1.00 13.28 149 ARG A O 1
ATOM 1110 N N . GLU A 1 164 ? 83.056 15.884 20.290 1.00 13.79 150 GLU A N 1
ATOM 1111 C CA A GLU A 1 164 ? 83.659 15.123 19.194 0.50 14.29 150 GLU A CA 1
ATOM 1112 C CA B GLU A 1 164 ? 83.693 15.131 19.204 0.50 14.45 150 GLU A CA 1
ATOM 1113 C C . GLU A 1 164 ? 83.809 13.650 19.564 1.00 14.23 150 GLU A C 1
ATOM 1114 O O . GLU A 1 164 ? 83.523 12.779 18.735 1.00 14.55 150 GLU A O 1
ATOM 1119 N N . VAL A 1 165 ? 84.228 13.368 20.803 1.00 13.52 151 VAL A N 1
ATOM 1120 C CA . VAL A 1 165 ? 84.356 11.970 21.248 1.00 14.18 151 VAL A CA 1
ATOM 1121 C C . VAL A 1 165 ? 82.979 11.303 21.296 1.00 13.74 151 VAL A C 1
ATOM 1122 O O . VAL A 1 165 ? 82.831 10.161 20.854 1.00 13.78 151 VAL A O 1
ATOM 1126 N N . LEU A 1 166 ? 81.964 12.014 21.789 1.00 12.72 152 LEU A N 1
ATOM 1127 C CA . LEU A 1 166 ? 80.598 11.475 21.804 1.00 12.32 152 LEU A CA 1
ATOM 1128 C C . LEU A 1 166 ? 80.086 11.140 20.404 1.00 12.34 152 LEU A C 1
ATOM 1129 O O . LEU A 1 166 ? 79.498 10.072 20.191 1.00 12.54 152 LEU A O 1
ATOM 1134 N N . ILE A 1 167 ? 80.318 12.051 19.459 1.00 12.39 153 ILE A N 1
ATOM 1135 C CA . ILE A 1 167 ? 79.908 11.874 18.061 1.00 12.82 153 ILE A CA 1
ATOM 1136 C C . ILE A 1 167 ? 80.608 10.659 17.426 1.00 13.53 153 ILE A C 1
ATOM 1137 O O . ILE A 1 167 ? 79.937 9.818 16.819 1.00 13.43 153 ILE A O 1
ATOM 1142 N N . GLU A 1 168 ? 81.928 10.575 17.604 1.00 14.47 154 GLU A N 1
ATOM 1143 C CA A GLU A 1 168 ? 82.694 9.458 17.044 0.70 15.96 154 GLU A CA 1
ATOM 1144 C CA B GLU A 1 168 ? 82.738 9.462 17.083 0.30 15.01 154 GLU A CA 1
ATOM 1145 C C . GLU A 1 168 ? 82.278 8.132 17.669 1.00 15.19 154 GLU A C 1
ATOM 1146 O O . GLU A 1 168 ? 82.164 7.116 16.964 1.00 15.77 154 GLU A O 1
ATOM 1157 N N . THR A 1 169 ? 82.013 8.150 18.969 1.00 14.29 155 THR A N 1
ATOM 1158 C CA . THR A 1 169 ? 81.606 6.939 19.675 1.00 13.92 155 THR A CA 1
ATOM 1159 C C . THR A 1 169 ? 80.213 6.472 19.239 1.00 13.82 155 THR A C 1
ATOM 1160 O O . THR A 1 169 ? 79.991 5.269 19.043 1.00 13.75 155 THR A O 1
ATOM 1164 N N . ALA A 1 170 ? 79.283 7.411 19.063 1.00 13.37 156 ALA A N 1
ATOM 1165 C CA . ALA A 1 170 ? 77.946 7.065 18.586 1.00 13.48 156 ALA A CA 1
ATOM 1166 C C . ALA A 1 170 ? 78.018 6.386 17.207 1.00 14.04 156 ALA A C 1
ATOM 1167 O O . ALA A 1 170 ? 77.303 5.412 16.955 1.00 13.71 156 ALA A O 1
ATOM 1169 N N . LYS A 1 171 ? 78.908 6.887 16.349 1.00 15.66 157 LYS A N 1
ATOM 1170 C CA . LYS A 1 171 ? 79.140 6.286 15.032 1.00 16.70 157 LYS A CA 1
ATOM 1171 C C . LYS A 1 171 ? 79.688 4.863 15.160 1.00 16.31 157 LYS A C 1
ATOM 1172 O O . LYS A 1 171 ? 79.185 3.947 14.498 1.00 16.18 157 LYS A O 1
ATOM 1178 N N . LYS A 1 172 ? 80.671 4.677 16.038 1.00 16.33 158 LYS A N 1
ATOM 1179 C CA . LYS A 1 172 ? 81.232 3.337 16.295 1.00 16.99 158 LYS A CA 1
ATOM 1180 C C . LYS A 1 172 ? 80.182 2.347 16.794 1.00 16.14 158 LYS A C 1
ATOM 1181 O O . LYS A 1 172 ? 80.295 1.145 16.540 1.00 16.20 158 LYS A O 1
ATOM 1187 N N . LEU A 1 173 ? 79.174 2.854 17.504 1.00 14.42 159 LEU A N 1
ATOM 1188 C CA . LEU A 1 173 ? 78.073 2.049 18.029 1.00 13.97 159 LEU A CA 1
ATOM 1189 C C . LEU A 1 173 ? 76.916 1.866 17.044 1.00 13.45 159 LEU A C 1
ATOM 1190 O O . LEU A 1 173 ? 75.975 1.114 17.311 1.00 13.22 159 LEU A O 1
ATOM 1195 N N . GLY A 1 174 ? 76.988 2.557 15.905 1.00 13.53 160 GLY A N 1
ATOM 1196 C CA . GLY A 1 174 ? 75.938 2.476 14.897 1.00 13.95 160 GLY A CA 1
ATOM 1197 C C . GLY A 1 174 ? 74.636 3.164 15.275 1.00 14.52 160 GLY A C 1
ATOM 1198 O O . GLY A 1 174 ? 73.574 2.816 14.763 1.00 15.25 160 GLY A O 1
ATOM 1199 N N . LEU A 1 175 ? 74.722 4.143 16.176 1.00 14.47 161 LEU A N 1
ATOM 1200 C CA . LEU A 1 175 ? 73.528 4.844 16.666 1.00 15.33 161 LEU A CA 1
ATOM 1201 C C . LEU A 1 175 ? 73.163 6.013 15.785 1.00 14.85 161 LEU A C 1
ATOM 1202 O O . LEU A 1 175 ? 74.044 6.736 15.322 1.00 15.60 161 LEU A O 1
ATOM 1207 N N . ARG A 1 176 ? 71.863 6.204 15.573 1.00 14.67 162 ARG A N 1
ATOM 1208 C CA . ARG A 1 176 ? 71.368 7.420 14.929 1.00 14.90 162 ARG A CA 1
ATOM 1209 C C . ARG A 1 176 ? 71.704 8.601 15.839 1.00 14.51 162 ARG A C 1
ATOM 1210 O O . ARG A 1 176 ? 71.282 8.655 16.999 1.00 13.99 162 ARG A O 1
ATOM 1218 N N . CYS A 1 177 ? 72.502 9.516 15.303 1.00 14.30 163 CYS A N 1
ATOM 1219 C CA . CYS A 1 177 ? 73.094 10.592 16.092 1.00 14.48 163 CYS A CA 1
ATOM 1220 C C . CYS A 1 177 ? 73.284 11.821 15.224 1.00 15.03 163 CYS A C 1
ATOM 1221 O O . CYS A 1 177 ? 73.770 11.724 14.097 1.00 17.13 163 CYS A O 1
ATOM 1224 N N . HIS A 1 178 ? 72.859 12.971 15.743 1.00 13.16 164 HIS A N 1
ATOM 1225 C CA . HIS A 1 178 ? 73.015 14.249 15.059 1.00 12.91 164 HIS A CA 1
ATOM 1226 C C . HIS A 1 178 ? 74.184 14.998 15.686 1.00 12.92 164 HIS A C 1
ATOM 1227 O O . HIS A 1 178 ? 74.270 15.096 16.915 1.00 12.97 164 HIS A O 1
ATOM 1234 N N . SER A 1 179 ? 75.084 15.506 14.839 1.00 13.46 165 SER A N 1
ATOM 1235 C CA A SER A 1 179 ? 76.364 16.078 15.258 0.50 13.75 165 SER A CA 1
ATOM 1236 C CA B SER A 1 179 ? 76.357 16.057 15.313 0.50 13.82 165 SER A CA 1
ATOM 1237 C C . SER A 1 179 ? 76.303 17.515 15.771 1.00 14.04 165 SER A C 1
ATOM 1238 O O . SER A 1 179 ? 77.327 18.074 16.172 1.00 15.93 165 SER A O 1
ATOM 1243 N N . LYS A 1 180 ? 75.124 18.124 15.711 1.00 13.70 166 LYS A N 1
ATOM 1244 C CA . LYS A 1 180 ? 74.921 19.478 16.232 1.00 14.15 166 LYS A CA 1
ATOM 1245 C C . LYS A 1 180 ? 73.441 19.651 16.527 1.00 12.78 166 LYS A C 1
ATOM 1246 O O . LYS A 1 180 ? 72.612 18.830 16.132 1.00 12.82 166 LYS A O 1
ATOM 1252 N N . GLY A 1 181 ? 73.112 20.726 17.230 1.00 11.85 167 GLY A N 1
ATOM 1253 C CA . GLY A 1 181 ? 71.714 21.061 17.440 1.00 11.53 167 GLY A CA 1
ATOM 1254 C C . GLY A 1 181 ? 71.567 22.136 18.489 1.00 10.81 167 GLY A C 1
ATOM 1255 O O . GLY A 1 181 ? 72.369 22.230 19.425 1.00 11.26 167 GLY A O 1
ATOM 1256 N N . THR A 1 182 ? 70.513 22.935 18.325 1.00 10.72 168 THR A N 1
ATOM 1257 C CA . THR A 1 182 ? 70.197 24.009 19.265 1.00 10.71 168 THR A CA 1
ATOM 1258 C C . THR A 1 182 ? 69.044 23.592 20.158 1.00 10.36 168 THR A C 1
ATOM 1259 O O . THR A 1 182 ? 67.942 23.303 19.678 1.00 10.49 168 THR A O 1
ATOM 1263 N N . MET A 1 183 ? 69.318 23.560 21.461 1.00 9.81 169 MET A N 1
ATOM 1264 C CA . MET A 1 183 ? 68.305 23.220 22.459 1.00 10.09 169 MET A CA 1
ATOM 1265 C C . MET A 1 183 ? 67.624 24.488 22.974 1.00 9.92 169 MET A C 1
ATOM 1266 O O . MET A 1 183 ? 68.289 25.368 23.531 1.00 10.56 169 MET A O 1
ATOM 1271 N N . VAL A 1 184 ? 66.310 24.582 22.815 1.00 9.74 170 VAL A N 1
ATOM 1272 C CA . VAL A 1 184 ? 65.556 25.617 23.538 1.00 9.75 170 VAL A CA 1
ATOM 1273 C C . VAL A 1 184 ? 65.139 25.042 24.888 1.00 9.61 170 VAL A C 1
ATOM 1274 O O . VAL A 1 184 ? 64.534 23.958 24.944 1.00 9.98 170 VAL A O 1
ATOM 1278 N N . THR A 1 185 ? 65.489 25.755 25.959 1.00 9.39 171 THR A N 1
ATOM 1279 C CA . THR A 1 185 ? 65.112 25.341 27.309 1.00 9.58 171 THR A CA 1
ATOM 1280 C C . THR A 1 185 ? 63.997 26.230 27.820 1.00 9.81 171 THR A C 1
ATOM 1281 O O . THR A 1 185 ? 64.190 27.427 28.004 1.00 10.11 171 THR A O 1
ATOM 1285 N N . ILE A 1 186 ? 62.841 25.617 28.037 1.00 9.65 172 ILE A N 1
ATOM 1286 C CA . ILE A 1 186 ? 61.646 26.320 28.540 1.00 9.84 172 ILE A CA 1
ATOM 1287 C C . ILE A 1 186 ? 61.564 26.165 30.061 1.00 10.23 172 ILE A C 1
ATOM 1288 O O . ILE A 1 186 ? 62.159 25.250 30.632 1.00 10.74 172 ILE A O 1
ATOM 1293 N N . GLU A 1 187 ? 60.842 27.070 30.720 1.00 10.56 173 GLU A N 1
ATOM 1294 C CA . GLU A 1 187 ? 60.749 27.017 32.169 1.00 10.81 173 GLU A CA 1
ATOM 1295 C C . GLU A 1 187 ? 60.001 25.764 32.627 1.00 11.02 173 GLU A C 1
ATOM 1296 O O . GLU A 1 187 ? 60.421 25.074 33.564 1.00 11.51 173 GLU A O 1
ATOM 1302 N N . GLY A 1 188 ? 58.896 25.478 31.956 1.00 11.23 174 GLY A N 1
ATOM 1303 C CA . GLY A 1 188 ? 58.005 24.401 32.393 1.00 11.44 174 GLY A CA 1
ATOM 1304 C C . GLY A 1 188 ? 57.308 24.769 33.702 1.00 11.91 174 GLY A C 1
ATOM 1305 O O . GLY A 1 188 ? 57.326 25.939 34.112 1.00 13.21 174 GLY A O 1
ATOM 1306 N N . PRO A 1 189 ? 56.724 23.793 34.383 1.00 11.09 175 PRO A N 1
ATOM 1307 C CA . PRO A 1 189 ? 56.759 22.378 33.994 1.00 11.07 175 PRO A CA 1
ATOM 1308 C C . PRO A 1 189 ? 55.764 22.006 32.884 1.00 10.79 175 PRO A C 1
ATOM 1309 O O . PRO A 1 189 ? 55.840 20.896 32.379 1.00 10.87 175 PRO A O 1
ATOM 1313 N N . ARG A 1 190 ? 54.871 22.921 32.489 1.00 10.40 176 ARG A N 1
ATOM 1314 C CA . ARG A 1 190 ? 53.994 22.653 31.351 1.00 10.35 176 ARG A CA 1
ATOM 1315 C C . ARG A 1 190 ? 54.810 22.432 30.092 1.00 10.28 176 ARG A C 1
ATOM 1316 O O . ARG A 1 190 ? 55.903 23.001 29.929 1.00 10.74 176 ARG A O 1
ATOM 1324 N N . PHE A 1 191 ? 54.268 21.620 29.195 1.00 10.48 177 PHE A N 1
ATOM 1325 C CA . PHE A 1 191 ? 54.757 21.605 27.829 1.00 10.39 177 PHE A CA 1
ATOM 1326 C C . PHE A 1 191 ? 54.382 22.886 27.074 1.00 10.38 177 PHE A C 1
ATOM 1327 O O . PHE A 1 191 ? 53.548 23.676 27.541 1.00 10.55 177 PHE A O 1
ATOM 1335 N N . SER A 1 192 ? 55.022 23.095 25.926 1.00 10.21 178 SER A N 1
ATOM 1336 C CA . SER A 1 192 ? 54.753 24.262 25.075 1.00 10.52 178 SER A CA 1
ATOM 1337 C C . SER A 1 192 ? 53.387 24.201 24.402 1.00 10.46 178 SER A C 1
ATOM 1338 O O . SER A 1 192 ? 52.850 23.121 24.105 1.00 11.15 178 SER A O 1
ATOM 1341 N N . SER A 1 193 ? 52.827 25.379 24.141 1.00 10.76 179 SER A N 1
ATOM 1342 C CA . SER A 1 193 ? 51.664 25.448 23.260 1.00 10.74 179 SER A CA 1
ATOM 1343 C C . SER A 1 193 ? 52.104 25.173 21.815 1.00 10.88 179 SER A C 1
ATOM 1344 O O . SER A 1 193 ? 53.305 25.193 21.503 1.00 10.76 179 SER A O 1
ATOM 1347 N N . ARG A 1 194 ? 51.147 24.919 20.921 1.00 11.54 180 ARG A N 1
ATOM 1348 C CA . ARG A 1 194 ? 51.499 24.742 19.519 1.00 12.92 180 ARG A CA 1
ATOM 1349 C C . ARG A 1 194 ? 52.076 26.021 18.924 1.00 12.39 180 ARG A C 1
ATOM 1350 O O . ARG A 1 194 ? 53.041 25.968 18.161 1.00 13.24 180 ARG A O 1
ATOM 1358 N N . ALA A 1 195 ? 51.519 27.174 19.295 1.00 11.83 181 ALA A N 1
ATOM 1359 C CA . ALA A 1 195 ? 52.071 28.436 18.799 1.00 11.67 181 ALA A CA 1
ATOM 1360 C C . ALA A 1 195 ? 53.530 28.625 19.225 1.00 11.45 181 ALA A C 1
ATOM 1361 O O . ALA A 1 195 ? 54.356 29.074 18.422 1.00 12.04 181 ALA A O 1
ATOM 1363 N N . GLU A 1 196 ? 53.837 28.255 20.472 1.00 11.04 182 GLU A N 1
ATOM 1364 C CA . GLU A 1 196 ? 55.212 28.309 20.952 1.00 10.76 182 GLU A CA 1
ATOM 1365 C C . GLU A 1 196 ? 56.114 27.338 20.192 1.00 11.32 182 GLU A C 1
ATOM 1366 O O . GLU A 1 196 ? 57.201 27.722 19.772 1.00 11.59 182 GLU A O 1
ATOM 1372 N N . SER A 1 197 ? 55.650 26.105 20.018 1.00 11.84 183 SER A N 1
ATOM 1373 C CA . SER A 1 197 ? 56.419 25.074 19.307 1.00 12.45 183 SER A CA 1
ATOM 1374 C C . SER A 1 197 ? 56.783 25.543 17.884 1.00 13.28 183 SER A C 1
ATOM 1375 O O . SER A 1 197 ? 57.960 25.467 17.490 1.00 13.65 183 SER A O 1
ATOM 1378 N N . PHE A 1 198 ? 55.790 26.060 17.149 1.00 14.48 184 PHE A N 1
ATOM 1379 C CA . PHE A 1 198 ? 55.998 26.661 15.814 1.00 16.08 184 PHE A CA 1
ATOM 1380 C C . PHE A 1 198 ? 57.044 27.775 15.866 1.00 15.40 184 PHE A C 1
ATOM 1381 O O . PHE A 1 198 ? 57.959 27.842 15.043 1.00 15.35 184 PHE A O 1
ATOM 1389 N N . MET A 1 199 ? 56.898 28.654 16.853 1.00 14.02 185 MET A N 1
ATOM 1390 C CA . MET A 1 199 ? 57.752 29.815 16.987 1.00 13.46 185 MET A CA 1
ATOM 1391 C C . MET A 1 199 ? 59.210 29.402 17.230 1.00 13.23 185 MET A C 1
ATOM 1392 O O . MET A 1 199 ? 60.136 29.967 16.629 1.00 12.92 185 MET A O 1
ATOM 1397 N N . PHE A 1 200 ? 59.412 28.403 18.088 1.00 12.49 186 PHE A N 1
ATOM 1398 C CA . PHE A 1 200 ? 60.774 27.952 18.379 1.00 12.27 186 PHE A CA 1
ATOM 1399 C C . PHE A 1 200 ? 61.476 27.408 17.132 1.00 13.23 186 PHE A C 1
ATOM 1400 O O . PHE A 1 200 ? 62.676 27.628 16.961 1.00 13.53 186 PHE A O 1
ATOM 1408 N N . ARG A 1 201 ? 60.710 26.741 16.269 1.00 13.83 187 ARG A N 1
ATOM 1409 C CA . ARG A 1 201 ? 61.226 26.289 14.974 1.00 15.51 187 ARG A CA 1
ATOM 1410 C C . ARG A 1 201 ? 61.723 27.462 14.139 1.00 16.41 187 ARG A C 1
ATOM 1411 O O . ARG A 1 201 ? 62.832 27.399 13.596 1.00 17.01 187 ARG A O 1
ATOM 1419 N N . THR A 1 202 ? 60.945 28.552 14.093 1.00 16.29 188 THR A N 1
ATOM 1420 C CA . THR A 1 202 ? 61.361 29.744 13.320 1.00 16.68 188 THR A CA 1
ATOM 1421 C C . THR A 1 202 ? 62.623 30.392 13.880 1.00 16.97 188 THR A C 1
ATOM 1422 O O . THR A 1 202 ? 63.390 31.004 13.131 1.00 19.07 188 THR A O 1
ATOM 1426 N N . TRP A 1 203 ? 62.832 30.262 15.196 1.00 15.71 189 TRP A N 1
ATOM 1427 C CA . TRP A 1 203 ? 64.014 30.787 15.854 1.00 15.90 189 TRP A CA 1
ATOM 1428 C C . TRP A 1 203 ? 65.279 29.965 15.594 1.00 16.32 189 TRP A C 1
ATOM 1429 O O . TRP A 1 203 ? 66.374 30.400 15.958 1.00 18.55 189 TRP A O 1
ATOM 1440 N N . GLY A 1 204 ? 65.109 28.770 15.034 1.00 16.94 190 GLY A N 1
ATOM 1441 C CA . GLY A 1 204 ? 66.233 27.872 14.730 1.00 17.04 190 GLY A CA 1
ATOM 1442 C C . GLY A 1 204 ? 66.514 26.831 15.803 1.00 16.74 190 GLY A C 1
ATOM 1443 O O . GLY A 1 204 ? 67.573 26.190 15.791 1.00 18.17 190 GLY A O 1
ATOM 1444 N N . ALA A 1 205 ? 65.594 26.664 16.746 1.00 14.27 191 ALA A N 1
ATOM 1445 C CA . ALA A 1 205 ? 65.750 25.586 17.732 1.00 13.13 191 ALA A CA 1
ATOM 1446 C C . ALA A 1 205 ? 65.483 24.237 17.073 1.00 12.83 191 ALA A C 1
ATOM 1447 O O . ALA A 1 205 ? 64.615 24.120 16.204 1.00 13.52 191 ALA A O 1
ATOM 1449 N N . ASP A 1 206 ? 66.239 23.228 17.494 1.00 11.97 192 ASP A N 1
ATOM 1450 C CA . ASP A 1 206 ? 66.132 21.876 16.936 1.00 11.87 192 ASP A CA 1
ATOM 1451 C C . ASP A 1 206 ? 65.517 20.870 17.874 1.00 11.15 192 ASP A C 1
ATOM 1452 O O . ASP A 1 206 ? 64.870 19.923 17.421 1.00 11.25 192 ASP A O 1
ATOM 1457 N N . VAL A 1 207 ? 65.730 21.078 19.177 1.00 10.67 193 VAL A N 1
ATOM 1458 C CA . VAL A 1 207 ? 65.226 20.212 20.229 1.00 10.14 193 VAL A CA 1
ATOM 1459 C C . VAL A 1 207 ? 64.803 21.111 21.394 1.00 9.61 193 VAL A C 1
ATOM 1460 O O . VAL A 1 207 ? 65.226 22.277 21.478 1.00 9.86 193 VAL A O 1
ATOM 1464 N N . ILE A 1 208 ? 63.942 20.576 22.251 1.00 9.49 194 ILE A N 1
ATOM 1465 C CA . ILE A 1 208 ? 63.333 21.349 23.336 1.00 9.54 194 ILE A CA 1
ATOM 1466 C C . ILE A 1 208 ? 63.341 20.581 24.655 1.00 9.42 194 ILE A C 1
ATOM 1467 O O . ILE A 1 208 ? 62.984 19.402 24.698 1.00 9.78 194 ILE A O 1
ATOM 1472 N N . ASN A 1 209 ? 63.760 21.235 25.730 1.00 9.22 195 ASN A N 1
ATOM 1473 C CA . ASN A 1 209 ? 63.746 20.598 27.044 1.00 9.40 195 ASN A CA 1
ATOM 1474 C C . ASN A 1 209 ? 63.503 21.617 28.127 1.00 9.50 195 ASN A C 1
ATOM 1475 O O . ASN A 1 209 ? 63.129 22.769 27.812 1.00 9.34 195 ASN A O 1
ATOM 1480 N N . MET A 1 210 ? 63.686 21.212 29.386 1.00 9.76 196 MET A N 1
ATOM 1481 C CA . MET A 1 210 ? 63.439 22.109 30.499 1.00 10.05 196 MET A CA 1
ATOM 1482 C C . MET A 1 210 ? 64.647 22.226 31.402 1.00 10.20 196 MET A C 1
ATOM 1483 O O . MET A 1 210 ? 64.550 22.843 32.460 1.00 10.31 196 MET A O 1
ATOM 1488 N N . THR A 1 211 ? 65.792 21.665 30.992 1.00 9.92 197 THR A N 1
ATOM 1489 C CA . THR A 1 211 ? 66.894 21.464 31.936 1.00 10.70 197 THR A CA 1
ATOM 1490 C C . THR A 1 211 ? 68.298 21.883 31.497 1.00 10.69 197 THR A C 1
ATOM 1491 O O . THR A 1 211 ? 69.192 21.902 32.331 1.00 11.55 197 THR A O 1
ATOM 1495 N N . THR A 1 212 ? 68.522 22.202 30.222 1.00 10.35 198 THR A N 1
ATOM 1496 C CA . THR A 1 212 ? 69.892 22.521 29.782 1.00 10.40 198 THR A CA 1
ATOM 1497 C C . THR A 1 212 ? 70.393 23.823 30.404 1.00 10.58 198 THR A C 1
ATOM 1498 O O . THR A 1 212 ? 71.538 23.899 30.850 1.00 10.47 198 THR A O 1
ATOM 1502 N N . VAL A 1 213 ? 69.538 24.846 30.409 1.00 10.45 199 VAL A N 1
ATOM 1503 C CA . VAL A 1 213 ? 69.861 26.135 31.034 1.00 10.79 199 VAL A CA 1
ATOM 1504 C C . VAL A 1 213 ? 69.245 26.118 32.437 1.00 10.77 199 VAL A C 1
ATOM 1505 O O . VAL A 1 213 ? 68.047 25.832 32.548 1.00 11.23 199 VAL A O 1
ATOM 1509 N N . PRO A 1 214 ? 69.992 26.430 33.511 1.00 11.03 200 PRO A N 1
ATOM 1510 C CA . PRO A 1 214 ? 71.340 27.014 33.502 1.00 11.14 200 PRO A CA 1
ATOM 1511 C C . PRO A 1 214 ? 72.466 26.031 33.792 1.00 11.09 200 PRO A C 1
ATOM 1512 O O . PRO A 1 214 ? 73.578 26.453 34.067 1.00 10.94 200 PRO A O 1
ATOM 1516 N N . GLU A 1 215 ? 72.172 24.733 33.719 1.00 10.36 201 GLU A N 1
ATOM 1517 C CA . GLU A 1 215 ? 73.180 23.708 33.982 1.00 10.46 201 GLU A CA 1
ATOM 1518 C C . GLU A 1 215 ? 74.474 23.946 33.183 1.00 10.65 201 GLU A C 1
ATOM 1519 O O . GLU A 1 215 ? 75.571 23.932 33.748 1.00 10.82 201 GLU A O 1
ATOM 1525 N N . VAL A 1 216 ? 74.340 24.172 31.874 1.00 10.41 202 VAL A N 1
ATOM 1526 C CA . VAL A 1 216 ? 75.489 24.436 31.001 1.00 10.72 202 VAL A CA 1
ATOM 1527 C C . VAL A 1 216 ? 76.240 25.721 31.375 1.00 10.69 202 VAL A C 1
ATOM 1528 O O . VAL A 1 216 ? 77.462 25.782 31.278 1.00 10.91 202 VAL A O 1
ATOM 1532 N N . VAL A 1 217 ? 75.495 26.726 31.828 1.00 10.49 203 VAL A N 1
ATOM 1533 C CA . VAL A 1 217 ? 76.080 28.027 32.175 1.00 10.65 203 VAL A CA 1
ATOM 1534 C C . VAL A 1 217 ? 76.950 27.910 33.431 1.00 10.92 203 VAL A C 1
ATOM 1535 O O . VAL A 1 217 ? 78.086 28.390 33.462 1.00 10.80 203 VAL A O 1
ATOM 1539 N N . LEU A 1 218 ? 76.414 27.251 34.450 1.00 10.91 204 LEU A N 1
ATOM 1540 C CA . LEU A 1 218 ? 77.119 27.068 35.710 1.00 11.17 204 LEU A CA 1
ATOM 1541 C C . LEU A 1 218 ? 78.351 26.174 35.555 1.00 11.34 204 LEU A C 1
ATOM 1542 O O . LEU A 1 218 ? 79.398 26.443 36.160 1.00 11.19 204 LEU A O 1
ATOM 1547 N N . ALA A 1 219 ? 78.246 25.153 34.706 1.00 11.25 205 ALA A N 1
ATOM 1548 C CA . ALA A 1 219 ? 79.408 24.323 34.385 1.00 11.75 205 ALA A CA 1
ATOM 1549 C C . ALA A 1 219 ? 80.546 25.151 33.787 1.00 12.33 205 ALA A C 1
ATOM 1550 O O . ALA A 1 219 ? 81.709 24.939 34.140 1.00 12.41 205 ALA A O 1
ATOM 1552 N N . LYS A 1 220 ? 80.214 26.108 32.911 1.00 12.33 206 LYS A N 1
ATOM 1553 C CA . LYS A 1 220 ? 81.226 26.982 32.318 1.00 13.56 206 LYS A CA 1
ATOM 1554 C C . LYS A 1 220 ? 81.879 27.875 33.376 1.00 13.48 206 LYS A C 1
ATOM 1555 O O . LYS A 1 220 ? 83.106 28.023 33.380 1.00 14.07 206 LYS A O 1
ATOM 1561 N N . GLU A 1 221 ? 81.076 28.452 34.271 1.00 13.46 207 GLU A N 1
ATOM 1562 C CA . GLU A 1 221 ? 81.623 29.265 35.375 1.00 13.77 207 GLU A CA 1
ATOM 1563 C C . GLU A 1 221 ? 82.549 28.448 36.257 1.00 14.20 207 GLU A C 1
ATOM 1564 O O . GLU A 1 221 ? 83.525 28.982 36.780 1.00 15.88 207 GLU A O 1
ATOM 1570 N N . ALA A 1 222 ? 82.245 27.158 36.403 1.00 14.01 208 ALA A N 1
ATOM 1571 C CA . ALA A 1 222 ? 83.064 26.243 37.210 1.00 14.71 208 ALA A CA 1
ATOM 1572 C C . ALA A 1 222 ? 84.343 25.767 36.494 1.00 15.27 208 ALA A C 1
ATOM 1573 O O . ALA A 1 222 ? 85.126 25.025 37.092 1.00 17.28 208 ALA A O 1
ATOM 1575 N N . GLY A 1 223 ? 84.546 26.152 35.230 1.00 15.06 209 GLY A N 1
ATOM 1576 C CA . GLY A 1 223 ? 85.688 25.673 34.440 1.00 15.34 209 GLY A CA 1
ATOM 1577 C C . GLY A 1 223 ? 85.658 24.178 34.128 1.00 16.24 209 GLY A C 1
ATOM 1578 O O . GLY A 1 223 ? 86.708 23.548 33.984 1.00 17.31 209 GLY A O 1
ATOM 1579 N N . ILE A 1 224 ? 84.455 23.621 34.014 1.00 15.85 210 ILE A N 1
ATOM 1580 C CA . ILE A 1 224 ? 84.250 22.200 33.730 1.00 16.09 210 ILE A CA 1
ATOM 1581 C C . ILE A 1 224 ? 83.935 22.030 32.248 1.00 15.71 210 ILE A C 1
ATOM 1582 O O . ILE A 1 224 ? 83.204 22.839 31.681 1.00 17.33 210 ILE A O 1
ATOM 1587 N N . CYS A 1 225 ? 84.500 20.990 31.632 1.00 14.93 211 CYS A N 1
ATOM 1588 C CA A CYS A 1 225 ? 84.145 20.583 30.256 0.70 14.99 211 CYS A CA 1
ATOM 1589 C CA B CYS A 1 225 ? 84.164 20.630 30.273 0.30 15.32 211 CYS A CA 1
ATOM 1590 C C . CYS A 1 225 ? 82.787 19.926 30.282 1.00 14.75 211 CYS A C 1
ATOM 1591 O O . CYS A 1 225 ? 82.645 18.828 30.816 1.00 15.39 211 CYS A O 1
ATOM 1596 N N . TYR A 1 226 ? 81.782 20.582 29.702 1.00 13.06 212 TYR A N 1
ATOM 1597 C CA . TYR A 1 226 ? 80.401 20.106 29.757 1.00 12.00 212 TYR A CA 1
ATOM 1598 C C . TYR A 1 226 ? 79.908 19.686 28.383 1.00 11.71 212 TYR A C 1
ATOM 1599 O O . TYR A 1 226 ? 80.083 20.398 27.401 1.00 12.04 212 TYR A O 1
ATOM 1608 N N . ALA A 1 227 ? 79.260 18.530 28.327 1.00 11.21 213 ALA A N 1
ATOM 1609 C CA . ALA A 1 227 ? 78.605 18.080 27.107 1.00 11.33 213 ALA A CA 1
ATOM 1610 C C . ALA A 1 227 ? 77.297 17.395 27.437 1.00 11.19 213 ALA A C 1
ATOM 1611 O O . ALA A 1 227 ? 77.126 16.879 28.537 1.00 11.37 213 ALA A O 1
ATOM 1613 N N . SER A 1 228 ? 76.378 17.404 26.486 1.00 10.78 214 SER A N 1
ATOM 1614 C CA . SER A 1 228 ? 75.044 16.886 26.697 1.00 10.91 214 SER A CA 1
ATOM 1615 C C . SER A 1 228 ? 74.647 15.878 25.633 1.00 10.89 214 SER A C 1
ATOM 1616 O O . SER A 1 228 ? 74.736 16.152 24.435 1.00 11.15 214 SER A O 1
ATOM 1619 N N . ILE A 1 229 ? 74.217 14.706 26.098 1.00 10.58 215 ILE A N 1
ATOM 1620 C CA . ILE A 1 229 ? 73.602 13.677 25.253 1.00 10.56 215 ILE A CA 1
ATOM 1621 C C . ILE A 1 229 ? 72.095 13.911 25.310 1.00 10.85 215 ILE A C 1
ATOM 1622 O O . ILE A 1 229 ? 71.434 13.518 26.281 1.00 10.71 215 ILE A O 1
ATOM 1627 N N . ALA A 1 230 ? 71.553 14.560 24.290 1.00 10.29 216 ALA A N 1
ATOM 1628 C CA . ALA A 1 230 ? 70.120 14.786 24.227 1.00 10.92 216 ALA A CA 1
ATOM 1629 C C . ALA A 1 230 ? 69.465 13.624 23.501 1.00 11.80 216 ALA A C 1
ATOM 1630 O O . ALA A 1 230 ? 69.918 13.226 22.423 1.00 12.86 216 ALA A O 1
ATOM 1632 N N . MET A 1 231 ? 68.442 13.040 24.115 1.00 11.75 217 MET A N 1
ATOM 1633 C CA A MET A 1 231 ? 67.706 11.971 23.461 0.70 12.27 217 MET A CA 1
ATOM 1634 C CA B MET A 1 231 ? 67.690 11.929 23.524 0.30 12.50 217 MET A CA 1
ATOM 1635 C C . MET A 1 231 ? 66.295 12.427 23.152 1.00 11.90 217 MET A C 1
ATOM 1636 O O . MET A 1 231 ? 65.526 12.776 24.041 1.00 11.64 217 MET A O 1
ATOM 1645 N N . ALA A 1 232 ? 65.974 12.449 21.859 1.00 11.42 218 ALA A N 1
ATOM 1646 C CA . ALA A 1 232 ? 64.625 12.837 21.440 1.00 11.68 218 ALA A CA 1
ATOM 1647 C C . ALA A 1 232 ? 63.617 11.791 21.910 1.00 12.05 218 ALA A C 1
ATOM 1648 O O . ALA A 1 232 ? 63.789 10.588 21.673 1.00 12.24 218 ALA A O 1
ATOM 1650 N N . THR A 1 233 ? 62.578 12.245 22.594 1.00 11.77 219 THR A N 1
ATOM 1651 C CA . THR A 1 233 ? 61.569 11.340 23.146 1.00 12.03 219 THR A CA 1
ATOM 1652 C C . THR A 1 233 ? 60.183 11.523 22.531 1.00 12.34 219 THR A C 1
ATOM 1653 O O . THR A 1 233 ? 59.261 10.743 22.807 1.00 13.69 219 THR A O 1
ATOM 1657 N N . ASP A 1 234 ? 60.033 12.551 21.702 1.00 11.95 220 ASP A N 1
ATOM 1658 C CA . ASP A 1 234 ? 58.727 12.990 21.193 1.00 11.87 220 ASP A CA 1
ATOM 1659 C C . ASP A 1 234 ? 58.974 14.055 20.123 1.00 11.88 220 ASP A C 1
ATOM 1660 O O . ASP A 1 234 ? 60.109 14.497 19.946 1.00 11.96 220 ASP A O 1
ATOM 1665 N N . TYR A 1 235 ? 57.921 14.471 19.429 1.00 11.85 221 TYR A N 1
ATOM 1666 C CA . TYR A 1 235 ? 57.996 15.571 18.477 1.00 12.69 221 TYR A CA 1
ATOM 1667 C C . TYR A 1 235 ? 57.281 16.820 19.010 1.00 12.62 221 TYR A C 1
ATOM 1668 O O . TYR A 1 235 ? 56.757 17.616 18.234 1.00 12.92 221 TYR A O 1
ATOM 1677 N N . ASP A 1 236 ? 57.277 17.003 20.330 1.00 12.52 222 ASP A N 1
ATOM 1678 C CA . ASP A 1 236 ? 56.582 18.136 20.944 1.00 13.11 222 ASP A CA 1
ATOM 1679 C C . ASP A 1 236 ? 55.139 18.197 20.399 1.00 13.78 222 ASP A C 1
ATOM 1680 O O . ASP A 1 236 ? 54.458 17.192 20.451 1.00 13.57 222 ASP A O 1
ATOM 1685 N N . CYS A 1 237 ? 54.682 19.325 19.855 1.00 14.51 223 CYS A N 1
ATOM 1686 C CA . CYS A 1 237 ? 53.317 19.348 19.313 1.00 16.30 223 CYS A CA 1
ATOM 1687 C C . CYS A 1 237 ? 53.160 20.073 17.975 1.00 17.47 223 CYS A C 1
ATOM 1688 O O . CYS A 1 237 ? 52.038 20.403 17.583 1.00 18.46 223 CYS A O 1
ATOM 1691 N N . TRP A 1 238 ? 54.264 20.310 17.267 1.00 18.40 224 TRP A N 1
ATOM 1692 C CA . TRP A 1 238 ? 54.240 21.114 16.036 1.00 20.15 224 TRP A CA 1
ATOM 1693 C C . TRP A 1 238 ? 53.672 20.386 14.814 1.00 23.70 224 TRP A C 1
ATOM 1694 O O . TRP A 1 238 ? 53.349 21.011 13.805 1.00 26.15 224 TRP A O 1
ATOM 1705 N N . LYS A 1 239 ? 53.545 19.075 14.898 1.00 27.45 225 LYS A N 1
ATOM 1706 C CA . LYS A 1 239 ? 52.777 18.362 13.885 1.00 33.19 225 LYS A CA 1
ATOM 1707 C C . LYS A 1 239 ? 51.343 18.185 14.379 1.00 35.46 225 LYS A C 1
ATOM 1708 O O . LYS A 1 239 ? 51.036 17.221 15.080 1.00 37.47 225 LYS A O 1
ATOM 1714 N N . GLU A 1 240 ? 50.482 19.138 14.012 1.00 38.49 226 GLU A N 1
ATOM 1715 C CA . GLU A 1 240 ? 49.076 19.177 14.454 1.00 41.10 226 GLU A CA 1
ATOM 1716 C C . GLU A 1 240 ? 48.282 17.927 14.063 1.00 42.72 226 GLU A C 1
ATOM 1717 O O . GLU A 1 240 ? 47.367 17.517 14.782 1.00 42.68 226 GLU A O 1
ATOM 1719 N N . HIS A 1 241 ? 48.654 17.334 12.928 1.00 44.88 227 HIS A N 1
ATOM 1720 C CA . HIS A 1 241 ? 48.085 16.077 12.433 1.00 46.83 227 HIS A CA 1
ATOM 1721 C C . HIS A 1 241 ? 48.516 14.833 13.230 1.00 46.92 227 HIS A C 1
ATOM 1722 O O . HIS A 1 241 ? 47.764 13.859 13.300 1.00 48.23 227 HIS A O 1
ATOM 1729 N N . GLU A 1 242 ? 49.719 14.872 13.812 1.00 46.62 228 GLU A N 1
ATOM 1730 C CA . GLU A 1 242 ? 50.297 13.744 14.566 1.00 45.12 228 GLU A CA 1
ATOM 1731 C C . GLU A 1 242 ? 50.004 13.866 16.074 1.00 43.79 228 GLU A C 1
ATOM 1732 O O . GLU A 1 242 ? 49.593 14.937 16.545 1.00 42.91 228 GLU A O 1
ATOM 1738 N N . GLU A 1 243 ? 50.203 12.769 16.815 1.00 41.91 229 GLU A N 1
ATOM 1739 C CA . GLU A 1 243 ? 50.022 12.750 18.276 1.00 40.31 229 GLU A CA 1
ATOM 1740 C C . GLU A 1 243 ? 51.028 13.661 18.979 1.00 36.37 229 GLU A C 1
ATOM 1741 O O . GLU A 1 243 ? 52.213 13.686 18.629 1.00 37.01 229 GLU A O 1
ATOM 1747 N N . ALA A 1 244 ? 50.534 14.411 19.958 1.00 31.17 230 ALA A N 1
ATOM 1748 C CA . ALA A 1 244 ? 51.354 15.370 20.688 1.00 26.74 230 ALA A CA 1
ATOM 1749 C C . ALA A 1 244 ? 51.998 14.756 21.941 1.00 24.33 230 ALA A C 1
ATOM 1750 O O . ALA A 1 244 ? 51.568 13.712 22.423 1.00 23.33 230 ALA A O 1
ATOM 1752 N N . VAL A 1 245 ? 53.056 15.397 22.433 1.00 19.33 231 VAL A N 1
ATOM 1753 C CA . VAL A 1 245 ? 53.800 14.949 23.616 1.00 17.44 231 VAL A CA 1
ATOM 1754 C C . VAL A 1 245 ? 52.909 14.790 24.865 1.00 17.19 231 VAL A C 1
ATOM 1755 O O . VAL A 1 245 ? 51.958 15.547 25.067 1.00 18.04 231 VAL A O 1
ATOM 1759 N N . SER A 1 246 ? 53.230 13.786 25.673 1.00 17.09 232 SER A N 1
ATOM 1760 C CA . SER A 1 246 ? 52.669 13.602 27.012 1.00 17.14 232 SER A CA 1
ATOM 1761 C C . SER A 1 246 ? 53.711 12.907 27.866 1.00 16.60 232 SER A C 1
ATOM 1762 O O . SER A 1 246 ? 54.676 12.330 27.337 1.00 16.44 232 SER A O 1
ATOM 1765 N N . VAL A 1 247 ? 53.523 12.945 29.181 1.00 15.96 233 VAL A N 1
ATOM 1766 C CA . VAL A 1 247 ? 54.363 12.179 30.112 1.00 16.09 233 VAL A CA 1
ATOM 1767 C C . VAL A 1 247 ? 54.457 10.704 29.690 1.00 17.07 233 VAL A C 1
ATOM 1768 O O . VAL A 1 247 ? 55.547 10.156 29.616 1.00 16.56 233 VAL A O 1
ATOM 1772 N N . ASP A 1 248 ? 53.319 10.088 29.381 1.00 18.21 234 ASP A N 1
ATOM 1773 C CA . ASP A 1 248 ? 53.323 8.660 29.040 1.00 19.87 234 ASP A CA 1
ATOM 1774 C C . ASP A 1 248 ? 54.116 8.358 27.772 1.00 19.23 234 ASP A C 1
ATOM 1775 O O . ASP A 1 248 ? 54.848 7.368 27.722 1.00 19.52 234 ASP A O 1
ATOM 1780 N N . ARG A 1 249 ? 53.997 9.238 26.781 1.00 18.67 235 ARG A N 1
ATOM 1781 C CA A ARG A 1 249 ? 54.700 9.108 25.512 0.50 18.81 235 ARG A CA 1
ATOM 1782 C CA B ARG A 1 249 ? 54.716 9.074 25.513 0.50 18.64 235 ARG A CA 1
ATOM 1783 C C . ARG A 1 249 ? 56.225 9.206 25.725 1.00 18.02 235 ARG A C 1
ATOM 1784 O O . ARG A 1 249 ? 57.009 8.432 25.154 1.00 17.74 235 ARG A O 1
ATOM 1799 N N . VAL A 1 250 ? 56.644 10.162 26.553 1.00 16.20 236 VAL A N 1
ATOM 1800 C CA . VAL A 1 250 ? 58.069 10.357 26.839 1.00 15.64 236 VAL A CA 1
ATOM 1801 C C . VAL A 1 250 ? 58.676 9.147 27.560 1.00 16.25 236 VAL A C 1
ATOM 1802 O O . VAL A 1 250 ? 59.742 8.651 27.164 1.00 15.52 236 VAL A O 1
ATOM 1806 N N . LEU A 1 251 ? 57.987 8.668 28.598 1.00 16.79 237 LEU A N 1
ATOM 1807 C CA . LEU A 1 251 ? 58.446 7.526 29.383 1.00 17.78 237 LEU A CA 1
ATOM 1808 C C . LEU A 1 251 ? 58.551 6.268 28.529 1.00 18.11 237 LEU A C 1
ATOM 1809 O O . LEU A 1 251 ? 59.513 5.507 28.683 1.00 17.84 237 LEU A O 1
ATOM 1814 N N . LYS A 1 252 ? 57.588 6.078 27.626 1.00 19.27 238 LYS A N 1
ATOM 1815 C CA . LYS A 1 252 ? 57.603 4.940 26.691 1.00 20.28 238 LYS A CA 1
ATOM 1816 C C . LYS A 1 252 ? 58.845 4.980 25.797 1.00 19.12 238 LYS A C 1
ATOM 1817 O O . LYS A 1 252 ? 59.544 3.975 25.661 1.00 18.91 238 LYS A O 1
ATOM 1823 N N . THR A 1 253 ? 59.149 6.145 25.226 1.00 17.83 239 THR A N 1
ATOM 1824 C CA . THR A 1 253 ? 60.292 6.255 24.316 1.00 17.22 239 THR A CA 1
ATOM 1825 C C . THR A 1 253 ? 61.596 6.018 25.077 1.00 16.66 239 THR A C 1
ATOM 1826 O O . THR A 1 253 ? 62.507 5.371 24.568 1.00 15.49 239 THR A O 1
ATOM 1830 N N . LEU A 1 254 ? 61.672 6.530 26.302 1.00 15.93 240 LEU A N 1
ATOM 1831 C CA . LEU A 1 254 ? 62.842 6.298 27.141 1.00 16.15 240 LEU A CA 1
ATOM 1832 C C . LEU A 1 254 ? 63.015 4.830 27.507 1.00 16.76 240 LEU A C 1
ATOM 1833 O O . LEU A 1 254 ? 64.130 4.317 27.448 1.00 16.57 240 LEU A O 1
ATOM 1838 N N . LYS A 1 255 ? 61.918 4.151 27.843 1.00 17.59 241 LYS A N 1
ATOM 1839 C CA . LYS A 1 255 ? 61.986 2.710 2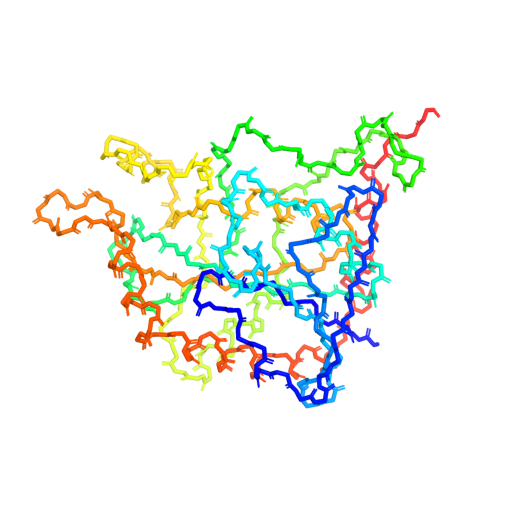8.154 1.00 19.42 241 LYS A CA 1
ATOM 1840 C C . LYS A 1 255 ? 62.601 1.949 26.972 1.00 19.45 241 LYS A C 1
ATOM 1841 O O . LYS A 1 255 ? 63.434 1.050 27.167 1.00 19.81 241 LYS A O 1
ATOM 1847 N N . GLU A 1 256 ? 62.225 2.351 25.763 1.00 18.65 242 GLU A N 1
ATOM 1848 C CA . GLU A 1 256 ? 62.678 1.683 24.543 1.00 19.37 242 GLU A CA 1
ATOM 1849 C C . GLU A 1 256 ? 64.109 2.033 24.138 1.00 19.79 242 GLU A C 1
ATOM 1850 O O . GLU A 1 256 ? 64.764 1.236 23.474 1.00 21.37 242 GLU A O 1
ATOM 1856 N N . ASN A 1 257 ? 64.599 3.207 24.543 1.00 17.96 243 ASN A N 1
ATOM 1857 C CA . ASN A 1 257 ? 65.842 3.751 23.991 1.00 17.46 243 ASN A CA 1
ATOM 1858 C C . ASN A 1 257 ? 66.961 4.091 24.974 1.00 17.16 243 ASN A C 1
ATOM 1859 O O . ASN A 1 257 ? 68.084 4.362 24.536 1.00 16.39 243 ASN A O 1
ATOM 1864 N N . ALA A 1 258 ? 66.672 4.066 26.279 1.00 17.86 244 ALA A N 1
ATOM 1865 C CA . ALA A 1 258 ? 67.656 4.447 27.325 1.00 17.76 244 ALA A CA 1
ATOM 1866 C C . ALA A 1 258 ? 68.978 3.686 27.246 1.00 17.52 244 ALA A C 1
ATOM 1867 O O . ALA A 1 258 ? 70.037 4.241 27.557 1.00 17.81 244 ALA A O 1
ATOM 1869 N N . ASN A 1 259 ? 68.920 2.422 26.825 1.00 15.53 245 ASN A N 1
ATOM 1870 C CA . ASN A 1 259 ? 70.106 1.603 26.661 1.00 14.84 245 ASN A CA 1
ATOM 1871 C C . ASN A 1 259 ? 71.164 2.245 25.746 1.00 14.65 245 ASN A C 1
ATOM 1872 O O . ASN A 1 259 ? 72.362 2.015 25.914 1.00 14.16 245 ASN A O 1
ATOM 1877 N N . LYS A 1 260 ? 70.699 3.052 24.790 1.00 14.21 246 LYS A N 1
ATOM 1878 C CA . LYS A 1 260 ? 71.587 3.701 23.827 1.00 14.39 246 LYS A CA 1
ATOM 1879 C C . LYS A 1 260 ? 72.456 4.738 24.517 1.00 14.60 246 LYS A C 1
ATOM 1880 O O . LYS A 1 260 ? 73.658 4.783 24.289 1.00 14.23 246 LYS A O 1
ATOM 1886 N N . ALA A 1 261 ? 71.844 5.563 25.373 1.00 14.97 247 ALA A N 1
ATOM 1887 C CA . ALA A 1 261 ? 72.608 6.513 26.188 1.00 15.18 247 ALA A CA 1
ATOM 1888 C C . ALA A 1 261 ? 73.583 5.843 27.162 1.00 15.37 247 ALA A C 1
ATOM 1889 O O . ALA A 1 261 ? 74.715 6.309 27.329 1.00 14.65 247 ALA A O 1
ATOM 1891 N N . LYS A 1 262 ? 73.154 4.737 27.784 1.00 14.77 248 LYS A N 1
ATOM 1892 C CA . LYS A 1 262 ? 74.013 3.958 28.667 1.00 15.07 248 LYS A CA 1
ATOM 1893 C C . LYS A 1 262 ? 75.242 3.437 27.910 1.00 14.11 248 LYS A C 1
ATOM 1894 O O . LYS A 1 262 ? 76.371 3.610 28.359 1.00 13.45 248 LYS A O 1
ATOM 1900 N N . SER A 1 263 ? 75.011 2.813 26.751 1.00 13.39 249 SER A N 1
ATOM 1901 C CA . SER A 1 263 ? 76.111 2.296 25.940 1.00 13.01 249 SER A CA 1
ATOM 1902 C C . SER A 1 263 ? 77.042 3.424 25.472 1.00 12.78 249 SER A C 1
ATOM 1903 O O . SER A 1 263 ? 78.268 3.254 25.473 1.00 12.48 249 SER A O 1
ATOM 1906 N N . LEU A 1 264 ? 76.458 4.562 25.091 1.00 12.66 250 LEU A N 1
ATOM 1907 C CA . LEU A 1 264 ? 77.258 5.709 24.659 1.00 12.64 250 LEU A CA 1
ATOM 1908 C C . LEU A 1 264 ? 78.159 6.216 25.789 1.00 12.86 250 LEU A C 1
ATOM 1909 O O . LEU A 1 264 ? 79.344 6.446 25.576 1.00 12.40 250 LEU A O 1
ATOM 1914 N N . LEU A 1 265 ? 77.606 6.365 26.993 1.00 13.04 251 LEU A N 1
ATOM 1915 C CA . LEU A 1 265 ? 78.420 6.766 28.140 1.00 13.35 251 LEU A CA 1
ATOM 1916 C C . LEU A 1 265 ? 79.517 5.759 28.460 1.00 13.44 251 LEU A C 1
ATOM 1917 O O . LEU A 1 265 ? 80.674 6.131 28.651 1.00 14.60 251 LEU A O 1
ATOM 1922 N N . LEU A 1 266 ? 79.146 4.477 28.491 1.00 13.52 252 LEU A N 1
ATOM 1923 C CA . LEU A 1 266 ? 80.093 3.428 28.843 1.00 14.09 252 LEU A CA 1
ATOM 1924 C C . LEU A 1 266 ? 81.258 3.323 27.887 1.00 14.27 252 LEU A C 1
ATOM 1925 O O . LEU A 1 266 ? 82.356 2.960 28.300 1.00 15.79 252 LEU A O 1
ATOM 1930 N N . THR A 1 267 ? 81.006 3.621 26.611 1.00 14.41 253 THR A N 1
ATOM 1931 C CA . THR A 1 267 ? 82.024 3.513 25.567 1.00 14.67 253 THR A CA 1
ATOM 1932 C C . THR A 1 267 ? 82.822 4.826 25.410 1.00 14.39 253 THR A C 1
ATOM 1933 O O . THR A 1 267 ? 84.008 4.800 25.090 1.00 14.87 253 THR A O 1
ATOM 1937 N N . THR A 1 268 ? 82.166 5.967 25.653 1.00 13.74 254 THR A N 1
ATOM 1938 C CA . THR A 1 268 ? 82.823 7.279 25.533 1.00 13.92 254 THR A CA 1
ATOM 1939 C C . THR A 1 268 ? 83.807 7.538 26.665 1.00 14.13 254 THR A C 1
ATOM 1940 O O . THR A 1 268 ? 84.923 8.008 26.436 1.00 13.78 254 THR A O 1
ATOM 1944 N N . ILE A 1 269 ? 83.388 7.233 27.888 1.00 14.28 255 ILE A N 1
ATOM 1945 C CA . ILE A 1 269 ? 84.157 7.643 29.072 1.00 14.79 255 ILE A CA 1
ATOM 1946 C C . ILE A 1 269 ? 85.599 7.082 29.109 1.00 15.27 255 ILE A C 1
ATOM 1947 O O . ILE A 1 269 ? 86.521 7.840 29.393 1.00 15.25 255 ILE A O 1
ATOM 1952 N N . PRO A 1 270 ? 85.803 5.788 28.773 1.00 15.75 256 PRO A N 1
ATOM 1953 C CA . PRO A 1 270 ? 87.197 5.324 28.712 1.00 16.63 256 PRO A CA 1
ATOM 1954 C C . PRO A 1 270 ? 88.058 6.047 27.669 1.00 17.42 256 PRO A C 1
ATOM 1955 O O . PRO A 1 270 ? 89.262 6.202 27.883 1.00 17.94 256 PRO A O 1
ATOM 1959 N N . GLN A 1 271 ? 87.448 6.499 26.572 1.00 18.30 257 GLN A N 1
ATOM 1960 C CA A GLN A 1 271 ? 88.168 7.250 25.541 0.70 19.65 257 GLN A CA 1
ATOM 1961 C CA B GLN A 1 271 ? 88.183 7.246 25.551 0.30 18.60 257 GLN A CA 1
ATOM 1962 C C . GLN A 1 271 ? 88.579 8.620 26.063 1.00 19.50 257 GLN A C 1
ATOM 1963 O O . GLN A 1 271 ? 89.672 9.101 25.769 1.00 20.76 257 GLN A O 1
ATOM 1974 N N . ILE A 1 272 ? 87.699 9.235 26.856 1.00 18.71 258 ILE A N 1
ATOM 1975 C CA . ILE A 1 272 ? 88.014 10.519 27.498 1.00 18.80 258 ILE A CA 1
ATOM 1976 C C . ILE A 1 272 ? 89.199 10.334 28.447 1.00 19.94 258 ILE A C 1
ATOM 1977 O O . ILE A 1 272 ? 90.129 11.144 28.440 1.00 20.34 258 ILE A O 1
ATOM 1986 N N . GLY A 1 273 ? 89.174 9.254 29.230 1.00 20.15 259 GLY A N 1
ATOM 1987 C CA . GLY A 1 273 ? 90.263 8.915 30.138 1.00 22.68 259 GLY A CA 1
ATOM 1988 C C . GLY A 1 273 ? 91.623 8.710 29.487 1.00 24.79 259 GLY A C 1
ATOM 1989 O O . GLY A 1 273 ? 92.651 8.965 30.121 1.00 25.98 259 GLY A O 1
ATOM 1990 N N . SER A 1 274 ? 91.625 8.273 28.227 1.00 26.38 260 SER A N 1
ATOM 1991 C CA . SER A 1 274 ? 92.852 7.887 27.519 1.00 28.57 260 SER A CA 1
ATOM 1992 C C . SER A 1 274 ? 93.538 9.034 26.755 1.00 30.08 260 SER A C 1
ATOM 1993 O O . SER A 1 274 ? 94.626 8.847 26.197 1.00 31.44 260 SER A O 1
ATOM 1996 N N . THR A 1 275 ? 92.906 10.206 26.727 1.00 30.72 261 THR A N 1
ATOM 1997 C CA . THR A 1 275 ? 93.451 11.361 26.005 1.00 31.75 261 THR A CA 1
ATOM 1998 C C . THR A 1 275 ? 93.866 12.481 26.954 1.00 30.36 261 THR A C 1
ATOM 1999 O O . THR A 1 275 ? 93.509 12.461 28.133 1.00 28.33 261 THR A O 1
ATOM 2003 N N . GLU A 1 276 ? 94.632 13.441 26.428 1.00 29.94 262 GLU A N 1
ATOM 2004 C CA . GLU A 1 276 ? 95.209 14.519 27.227 1.00 30.29 262 GLU A CA 1
ATOM 2005 C C . GLU A 1 276 ? 94.303 15.751 27.243 1.00 27.80 262 GLU A C 1
ATOM 2006 O O . GLU A 1 276 ? 93.862 16.230 26.190 1.00 29.01 262 GLU A O 1
ATOM 2012 N N . TRP A 1 277 ? 94.048 16.252 28.448 1.00 25.11 263 TRP A N 1
ATOM 2013 C CA . TRP A 1 277 ? 93.084 17.343 28.658 1.00 23.98 263 TRP A CA 1
ATOM 2014 C C . TRP A 1 277 ? 93.663 18.624 29.257 1.00 25.32 263 TRP A C 1
ATOM 2015 O O . TRP A 1 277 ? 92.940 19.613 29.379 1.00 24.39 263 TRP A O 1
ATOM 2026 N N . SER A 1 278 ? 94.950 18.617 29.619 1.00 26.06 264 SER A N 1
ATOM 2027 C CA . SER A 1 278 ? 95.538 19.726 30.388 1.00 26.85 264 SER A CA 1
ATOM 2028 C C . SER A 1 278 ? 95.353 21.096 29.731 1.00 26.29 264 SER A C 1
ATOM 2029 O O . SER A 1 278 ? 94.954 22.046 30.407 1.00 25.71 264 SER A O 1
ATOM 2032 N N . GLU A 1 279 ? 95.614 21.186 28.427 1.00 25.97 265 GLU A N 1
ATOM 2033 C CA . GLU A 1 279 ? 95.477 22.444 27.679 1.00 27.07 265 GLU A CA 1
ATOM 2034 C C . GLU A 1 279 ? 94.013 22.904 27.629 1.00 25.48 265 GLU A C 1
ATOM 2035 O O . GLU A 1 279 ? 93.725 24.077 27.874 1.00 25.50 265 GLU A O 1
ATOM 2041 N N . THR A 1 280 ? 93.109 21.968 27.337 1.00 23.06 266 THR A N 1
ATOM 2042 C CA . THR A 1 280 ? 91.668 22.242 27.278 1.00 21.68 266 THR A CA 1
ATOM 2043 C C . THR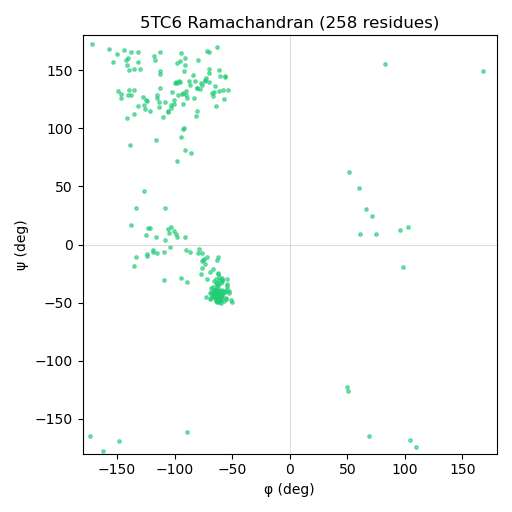 A 1 280 ? 91.179 22.760 28.627 1.00 20.91 266 THR A C 1
ATOM 2044 O 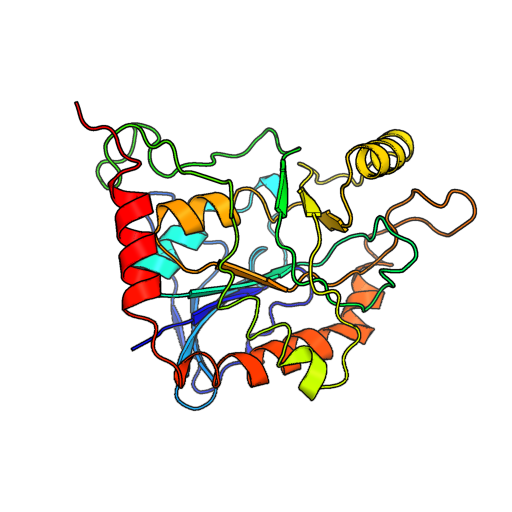O . THR A 1 280 ? 90.474 23.775 28.691 1.00 19.74 266 THR A O 1
ATOM 2048 N N . LEU A 1 281 ? 91.561 22.077 29.704 1.00 20.12 267 LEU A N 1
ATOM 2049 C CA . LEU A 1 281 ? 91.129 22.467 31.048 1.00 20.41 267 LEU A CA 1
ATOM 2050 C C . LEU A 1 281 ? 91.746 23.792 31.495 1.00 20.65 267 LEU A C 1
ATOM 2051 O O . LEU A 1 281 ? 91.069 24.605 32.128 1.00 20.49 267 LEU A O 1
ATOM 2056 N N . HIS A 1 282 ? 93.010 24.017 31.131 1.00 21.54 268 HIS A N 1
ATOM 2057 C CA . HIS A 1 282 ? 93.681 25.294 31.405 1.00 22.94 268 HIS A CA 1
ATOM 2058 C C . HIS A 1 282 ? 92.964 26.468 30.728 1.00 22.30 268 HIS A C 1
ATOM 2059 O O . HIS A 1 282 ? 92.737 27.503 31.364 1.00 21.55 268 HIS A O 1
ATOM 2066 N N . ASN A 1 283 ? 92.602 26.295 29.458 1.00 21.73 269 ASN A N 1
ATOM 2067 C CA . ASN A 1 283 ? 91.881 27.328 28.716 1.00 21.49 269 ASN A CA 1
ATOM 2068 C C . ASN A 1 283 ? 90.510 27.627 29.323 1.00 20.88 269 ASN A C 1
ATOM 2069 O O . ASN A 1 283 ? 90.133 28.796 29.444 1.00 19.98 269 ASN A O 1
ATOM 2074 N N . LEU A 1 284 ? 89.791 26.582 29.742 1.00 20.42 270 LEU A N 1
ATOM 2075 C CA . LEU A 1 284 ? 88.496 26.763 30.403 1.00 20.55 270 LEU A CA 1
ATOM 2076 C C . LEU A 1 284 ? 88.628 27.461 31.752 1.00 20.68 270 LEU A C 1
ATOM 2077 O O . LEU A 1 284 ? 87.820 28.329 32.088 1.00 20.26 270 LEU A O 1
ATOM 2082 N N . LYS A 1 285 ? 89.663 27.092 32.511 1.00 20.50 271 LYS A N 1
ATOM 2083 C CA . LYS A 1 285 ? 89.957 27.720 33.790 1.00 21.63 271 LYS A CA 1
ATOM 2084 C C . LYS A 1 285 ? 90.246 29.212 33.597 1.00 20.82 271 LYS A C 1
ATOM 2085 O O . LYS A 1 285 ? 89.724 30.046 34.342 1.00 20.31 271 LYS A O 1
ATOM 2091 N N . ASN A 1 286 ? 91.047 29.533 32.581 1.00 20.80 272 ASN A N 1
ATOM 2092 C CA . ASN A 1 286 ? 91.381 30.921 32.279 1.00 20.85 272 ASN A CA 1
ATOM 2093 C C . ASN A 1 286 ? 90.149 31.720 31.890 1.00 20.08 272 ASN A C 1
ATOM 2094 O O . ASN A 1 286 ? 89.956 32.823 32.393 1.00 20.01 272 ASN A O 1
ATOM 2099 N N . MET A 1 287 ? 89.313 31.153 31.015 1.00 19.05 273 MET A N 1
ATOM 2100 C CA . MET A 1 287 ? 88.081 31.832 30.587 1.00 18.86 273 MET A CA 1
ATOM 2101 C C . MET A 1 287 ? 87.171 32.135 31.777 1.00 19.00 273 MET A C 1
ATOM 2102 O O . MET A 1 287 ? 86.637 33.247 31.884 1.00 19.01 273 M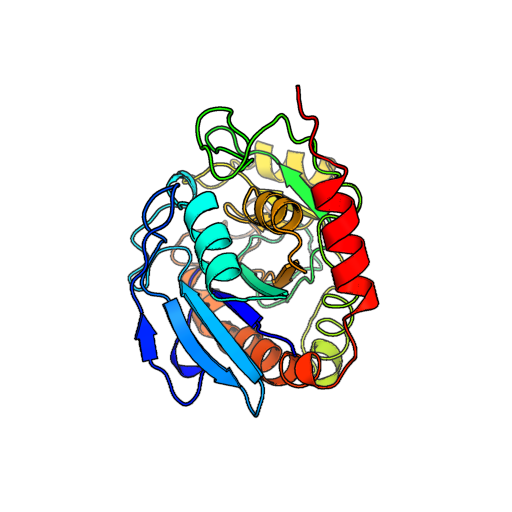ET A O 1
ATOM 2107 N N . ALA A 1 288 ? 87.013 31.161 32.674 1.00 18.03 274 ALA A N 1
ATOM 2108 C CA . ALA A 1 288 ? 86.210 31.336 33.881 1.00 19.00 274 ALA A CA 1
ATOM 2109 C C . ALA A 1 288 ? 86.804 32.407 34.798 1.00 19.68 274 ALA A C 1
ATOM 2110 O O . ALA A 1 288 ? 86.096 33.310 35.233 1.00 20.52 274 ALA A O 1
ATOM 2112 N N . GLN A 1 289 ? 88.106 32.322 35.063 1.00 20.26 275 GLN A N 1
ATOM 2113 C CA . GLN A 1 289 ? 88.769 33.261 35.964 1.00 21.02 275 GLN A CA 1
ATOM 2114 C C . GLN A 1 289 ? 88.721 34.700 35.434 1.00 19.99 275 GLN A C 1
ATOM 2115 O O . GLN A 1 289 ? 88.435 35.638 36.194 1.00 20.15 275 GLN A O 1
ATOM 2121 N N . PHE A 1 290 ? 88.963 34.861 34.136 1.00 19.85 276 PHE A N 1
ATOM 2122 C CA . PHE A 1 290 ? 89.017 36.200 33.535 1.00 19.51 276 PHE A CA 1
ATOM 2123 C C . PHE A 1 290 ? 87.628 36.815 33.323 1.00 18.33 276 PHE A C 1
ATOM 2124 O O . PHE A 1 290 ? 87.521 37.984 32.954 1.00 18.09 276 PHE A O 1
ATOM 2132 N N . SER A 1 291 ? 86.580 36.023 33.553 1.00 16.87 277 SER A N 1
ATOM 2133 C CA A SER A 1 291 ? 85.203 36.508 33.442 0.70 16.70 277 SER A CA 1
ATOM 2134 C CA B SER A 1 291 ? 85.202 36.498 33.436 0.30 16.66 277 SER A CA 1
ATOM 2135 C C . SER A 1 291 ? 84.733 37.198 34.711 1.00 16.73 277 SER A C 1
ATOM 2136 O O . SER A 1 291 ? 83.645 37.768 34.743 1.00 16.18 277 SER A O 1
ATOM 2141 N N . VAL A 1 292 ? 85.555 37.151 35.761 1.00 17.32 278 VAL A N 1
ATOM 2142 C CA . VAL A 1 292 ? 85.163 37.692 37.063 1.00 18.38 278 VAL A CA 1
ATOM 2143 C C . VAL A 1 292 ? 85.781 39.068 37.291 1.00 20.34 278 VAL A C 1
ATOM 2144 O O . VAL A 1 292 ? 87.010 39.216 37.259 1.00 21.46 278 VAL A O 1
ATOM 2148 N N . LEU A 1 293 ? 84.908 40.055 37.496 1.00 21.34 279 LEU A N 1
ATOM 2149 C CA A LEU A 1 293 ? 85.353 41.386 37.873 0.70 22.96 279 LEU A CA 1
ATOM 2150 C CA B LEU A 1 293 ? 85.285 41.419 37.871 0.30 22.47 279 LEU A CA 1
ATOM 2151 C C . LEU A 1 293 ? 85.331 41.532 39.390 1.00 23.43 279 LEU A C 1
ATOM 2152 O O . LEU A 1 293 ? 84.303 41.360 40.044 1.00 22.05 279 LEU A O 1
ATOM 2161 N N . LEU A 1 294 ? 86.505 41.827 39.946 1.00 26.05 280 LEU A N 1
ATOM 2162 C CA . LEU A 1 294 ? 86.649 42.065 41.381 1.00 30.11 280 LEU A CA 1
ATOM 2163 C C . LEU A 1 294 ? 86.652 43.575 41.656 1.00 32.41 280 LEU A C 1
ATOM 2164 O O . LEU A 1 294 ? 86.979 44.343 40.746 1.00 32.84 280 LEU A O 1
ATOM 2169 N N . PRO A 1 295 ? 86.283 44.005 42.892 1.00 33.40 281 PRO A N 1
ATOM 2170 C CA . PRO A 1 295 ? 86.193 45.451 43.195 1.00 36.02 281 PRO A CA 1
ATOM 2171 C C . PRO A 1 295 ? 87.517 46.199 43.035 1.00 37.71 281 PRO A C 1
ATOM 2172 O O . PRO A 1 295 ? 88.583 45.629 43.278 1.00 40.51 281 PRO A O 1
#

InterPro domains:
  IPR000845 Nucleoside phosphorylase domain [PF01048] (11-255)
  IPR010044 Methylthioadenosine phosphorylase (MTAP) [MF_01963] (10-277)
  IPR010044 Methylthioadenosine phosphorylase (MTAP) [PTHR42679] (3-280)
  IPR010044 Methylthioadenosine phosphorylase (MTAP) [TIGR01694] (11-256)
  IPR010044 Methylthioadenosine phosphorylase (MTAP) [cd09010] (12-255)
  IPR018099 Purine phosphorylase, family 2, conserved site [PS01240] (58-98)
  IPR035994 Nucleoside phosphorylase superfamily [G3DSA:3.40.50.1580] (9-283)
  IPR035994 Nucleoside phosphorylase superfamily [SSF53167] (10-273)

Nearest PDB structures (foldseek):
  6dz0-assembly1_A  TM=1.003E+00  e=4.451E-61  Homo sapiens
  1k27-assembly1_A  TM=1.002E+00  e=1.176E-59  Homo sapiens
  1cb0-assembly1_A  TM=1.001E+00  e=3.516E-58  Homo sapiens
  5tc5-assembly1_A  TM=9.789E-01  e=1.752E-57  Homo sapiens
  3oze-assembly2_F  TM=9.888E-01  e=9.715E-56  Homo sapiens

Radius of gyration: 17.62 Å; Cα contacts (8 Å, |Δi|>4): 644; chains: 1; bounding box: 48×46×40 Å

Sequence (273 aa):
AVKIGIIGGTGLDDPEILEGRTEKYVDDTPFGKPSDALILGKIKNVDCVLLARHGRQHTIMMPSKVNYQANIWALKEEGCTHVIVTTACGSLREEIQPGDIVIIDQFIDRTTMRPQSFYDGSHSCARGVCHIPMAEEPFCCPKTREEVLIEETAKKLGLRCHSSKGTMVTIEGPRFSSRAESFMFRTWGADVINMTTVPEVVLAKEAGICCYASIAMMATDYDCWKEHEEAVSVDRRVLKTLKENANKAKSLLLTTIPQQIGSTEWSETLHNLKNMAQFSSVLLLP

CATH classification: 3.40.50.1580